Protein AF-A0A923HYI0-F1 (afdb_monomer_lite)

pLDDT: mean 80.92, std 17.73, range [30.75, 97.88]

Radius of gyration: 65.03 Å; chains: 1; bounding box: 111×110×198 Å

Foldseek 3Di:
DDDPDPDDDPVNVVVVVVPDPPPPDFDADPVGDGDPVSVVVVVVVVVVVVVVVVVVVVVVVVVVVVVVVVVVVVVVVVVVVVVVVVVVVVVVVVVVVVVVVVVVVVVVVVVVVVVVPDDVVCVVVCVVVVVVVVVVVVVVVVVVVVVVVVVVVVVVVVVVVVVVVVVVVVVVVVVPDDDPPVVVVVVVVVVVVVVVVVVVVVVVVVVVVVVVVVVVVVVVVVVVVVVVVVVVVVVVVVVVVVVVVVVVVVVVVVVVVVVVVVVVVVVVVVVVVVVVVVVVVVVVVVVVVVVVVVVVVVVVVVVVVVVVVVVVVVVPPDPPDPDDDDDDDDDDDDD

Secondary structure (DSSP, 8-state):
---------HHHHHHHHHH------PPEETTTEE-HHHHHHHHHHHHHHHHHHHHHHHHHHHHHHHHHHHHHHHHHHHHHHHHHHHHHHHHHHHHHHHHHHHHHHHHHHHHHHHHTT--TTSHHHHHHHHHHHHHHHHHHHHHHHHHHHHHHHHHHHHHHHHHHHHHHHHHHHHTT---SHHHHHHHHHHHHHHHHHHHHHHHHHHHHHHHHHHHHHHHHHHHHHHHHHHHHHHHHHHHHHHHHHHHHHHHHHHHHHHHHHHHHHHHHHHHHHHHHHHHHHHHHHHHHHHHHHHHHHHHHHHHHHHHHHHHHHHHHS-S----------------

Sequence (335 aa):
MSTKSDQFTLNELRDKSQKTNSEVPFKKKFLGGYNAKQVSEYIETLSDNLHSAEGSFKNRLDEYASMTAMLKQERDQYGEMFNVCKNSKMEMQDQIDHLTRENEKLNNEIVELNQNNDSAENDQMYEKIAAQNLEMQIKLNEYRNYEQECIQLKDQLDQLKLMIQDLNDELGNYAKNDGPEENLEKVLAENEILKKKSDEVVHEKRLLLAENEILKKQYEEVVHERSVLLAEKNMLAELNIRASDSLQEANEKNKELVDITIKTKLKTRKMIAEFESRAYEYSQNHQKNIDEISETIKKALDILKYEKEDVDLLIKKPLEDSAFLVEEEELSKSE

Structure (mmCIF, N/CA/C/O backbone):
data_AF-A0A923HYI0-F1
#
_entry.id   AF-A0A923HYI0-F1
#
loop_
_atom_site.group_PDB
_atom_site.id
_atom_site.type_symbol
_atom_site.label_atom_id
_atom_site.label_alt_id
_atom_site.label_comp_id
_atom_site.label_asym_id
_atom_site.label_entity_id
_atom_site.label_seq_id
_atom_site.pdbx_PDB_ins_code
_atom_site.Cartn_x
_atom_site.Cartn_y
_atom_site.Cartn_z
_atom_site.occupancy
_atom_site.B_iso_or_equiv
_atom_site.auth_seq_id
_atom_site.auth_comp_id
_atom_site.auth_asym_id
_atom_site.auth_atom_id
_atom_site.pdbx_PDB_model_num
ATOM 1 N N . MET A 1 1 ? 8.588 -40.036 -3.159 1.00 32.62 1 MET A N 1
ATOM 2 C CA . MET A 1 1 ? 7.130 -40.149 -3.368 1.00 32.62 1 MET A CA 1
ATOM 3 C C . MET A 1 1 ? 6.483 -38.977 -2.652 1.00 32.62 1 MET A C 1
ATOM 5 O O . MET A 1 1 ? 6.641 -38.876 -1.446 1.00 32.62 1 MET A O 1
ATOM 9 N N . SER A 1 2 ? 5.888 -38.042 -3.395 1.00 30.75 2 SER A N 1
ATOM 10 C CA . SER A 1 2 ? 5.249 -36.844 -2.839 1.00 30.75 2 SER A CA 1
ATOM 11 C C . SER A 1 2 ? 3.822 -37.210 -2.438 1.00 30.75 2 SER A C 1
ATOM 13 O O . SER A 1 2 ? 2.968 -37.430 -3.297 1.00 30.75 2 SER A O 1
ATOM 15 N N . THR A 1 3 ? 3.579 -37.368 -1.139 1.00 36.41 3 THR A N 1
ATOM 16 C CA . THR A 1 3 ? 2.221 -37.451 -0.601 1.00 36.41 3 THR A CA 1
ATOM 17 C C . THR A 1 3 ? 1.606 -36.064 -0.724 1.00 36.41 3 THR A C 1
ATOM 19 O O . THR A 1 3 ? 1.975 -35.157 0.021 1.00 36.41 3 THR A O 1
ATOM 22 N N . LYS A 1 4 ? 0.713 -35.890 -1.705 1.00 37.66 4 LYS A N 1
ATOM 23 C CA . LYS A 1 4 ? -0.155 -34.715 -1.805 1.00 37.66 4 LYS A CA 1
ATOM 24 C C . LYS A 1 4 ? -0.949 -34.615 -0.503 1.00 37.66 4 LYS A C 1
ATOM 26 O O . LYS A 1 4 ? -1.841 -35.419 -0.259 1.00 37.66 4 LYS A O 1
ATOM 31 N N . SER A 1 5 ? -0.548 -33.681 0.352 1.00 38.44 5 SER A N 1
ATOM 32 C CA . SER A 1 5 ? -1.357 -33.219 1.471 1.00 38.44 5 SER A CA 1
ATOM 33 C C . SER A 1 5 ? -2.496 -32.416 0.858 1.00 38.44 5 SER A C 1
ATOM 35 O O . SER A 1 5 ? -2.245 -31.371 0.255 1.00 38.44 5 SER A O 1
ATOM 37 N N . ASP A 1 6 ? -3.719 -32.939 0.920 1.00 44.09 6 ASP A N 1
ATOM 38 C CA . ASP A 1 6 ? -4.912 -32.200 0.519 1.00 44.09 6 ASP A CA 1
ATOM 39 C C . ASP A 1 6 ? -5.035 -30.975 1.435 1.00 44.09 6 ASP A C 1
ATOM 41 O O . ASP A 1 6 ? -5.474 -31.045 2.586 1.00 44.09 6 ASP A O 1
ATOM 45 N N . GLN A 1 7 ? -4.545 -29.843 0.937 1.00 47.34 7 GLN A N 1
ATOM 46 C CA . GLN A 1 7 ? -4.425 -28.601 1.678 1.00 47.34 7 GLN A CA 1
ATOM 47 C C . GLN A 1 7 ? -5.804 -27.930 1.723 1.00 47.34 7 GLN A C 1
ATOM 49 O O . GLN A 1 7 ? -6.127 -27.082 0.899 1.00 47.34 7 GLN A O 1
ATOM 54 N N . PHE A 1 8 ? -6.644 -28.334 2.678 1.00 48.50 8 PHE A N 1
ATOM 55 C CA . PHE A 1 8 ? -7.950 -27.705 2.871 1.00 48.50 8 PHE A CA 1
ATOM 56 C C . PHE A 1 8 ? -7.787 -26.228 3.265 1.00 48.50 8 PHE A C 1
ATOM 58 O O . PHE A 1 8 ? -7.020 -25.866 4.178 1.00 48.50 8 PHE A O 1
ATOM 65 N N . THR A 1 9 ? -8.530 -25.364 2.577 1.00 54.06 9 THR A N 1
ATOM 66 C CA . THR A 1 9 ? -8.675 -23.951 2.938 1.00 54.06 9 THR A CA 1
ATOM 67 C C . THR A 1 9 ? -9.527 -23.807 4.205 1.00 54.06 9 THR A C 1
ATOM 69 O O . THR A 1 9 ? -10.363 -24.651 4.526 1.00 54.06 9 THR A O 1
ATOM 72 N N . LEU A 1 10 ? -9.315 -22.726 4.964 1.00 51.22 10 LEU A N 1
ATOM 73 C CA . LEU A 1 10 ? -10.038 -22.444 6.219 1.00 51.22 10 LEU A CA 1
ATOM 74 C C . LEU A 1 10 ? -11.567 -22.433 6.033 1.00 51.22 10 LEU A C 1
ATOM 76 O O . LEU A 1 10 ? -12.303 -22.855 6.925 1.00 51.22 10 LEU A O 1
ATOM 80 N N . ASN A 1 11 ? -12.032 -22.012 4.855 1.00 50.78 11 ASN A N 1
ATOM 81 C CA . ASN A 1 11 ? -13.446 -22.020 4.488 1.00 50.78 11 ASN A CA 1
ATOM 82 C C . ASN A 1 11 ? -13.979 -23.447 4.269 1.00 50.78 11 ASN A C 1
ATOM 84 O O . ASN A 1 11 ? -15.061 -23.768 4.748 1.00 50.78 11 ASN A O 1
ATOM 88 N N . GLU A 1 12 ? -13.198 -24.343 3.661 1.00 58.28 12 GLU A N 1
ATOM 89 C CA . GLU A 1 12 ? -13.597 -25.744 3.446 1.00 58.28 12 GLU A CA 1
ATOM 90 C C . GLU A 1 12 ? -13.678 -26.554 4.750 1.00 58.28 12 GLU A C 1
ATOM 92 O O . GLU A 1 12 ? -14.531 -27.433 4.885 1.00 58.28 12 GLU A O 1
ATOM 97 N N . LEU A 1 13 ? -12.827 -26.249 5.737 1.00 55.47 13 LEU A N 1
ATOM 98 C CA . LEU A 1 13 ? -12.900 -26.849 7.078 1.00 55.47 13 LEU A CA 1
ATOM 99 C C . LEU A 1 13 ? -14.133 -26.369 7.858 1.00 55.47 13 LEU A C 1
ATOM 101 O O . LEU A 1 13 ? -14.750 -27.147 8.589 1.00 55.47 13 LEU A O 1
ATOM 105 N N . ARG A 1 14 ? -14.518 -25.101 7.678 1.00 55.53 14 ARG A N 1
ATOM 106 C CA . ARG A 1 14 ? -15.689 -24.494 8.323 1.00 55.53 14 ARG A CA 1
ATOM 107 C C . ARG A 1 14 ? -17.008 -24.994 7.722 1.00 55.53 14 ARG A C 1
ATOM 109 O O . ARG A 1 14 ? -17.937 -25.296 8.466 1.00 55.53 14 ARG A O 1
ATOM 116 N N . ASP A 1 15 ? -17.060 -25.171 6.404 1.00 54.97 15 ASP A N 1
ATOM 117 C CA . ASP A 1 15 ? -18.246 -25.686 5.708 1.00 54.97 15 ASP A CA 1
ATOM 118 C C . ASP A 1 15 ? -18.478 -27.183 5.953 1.00 54.97 15 ASP A C 1
ATOM 120 O O . ASP A 1 15 ? -19.623 -27.642 6.015 1.00 54.97 15 ASP A O 1
ATOM 124 N N . LYS A 1 16 ? -17.406 -27.966 6.143 1.00 56.34 16 LYS A N 1
ATOM 125 C CA . LYS A 1 16 ? -17.525 -29.378 6.533 1.00 56.34 16 LYS A CA 1
ATOM 126 C C . LYS A 1 16 ? -18.013 -29.550 7.973 1.00 56.34 16 LYS A C 1
ATOM 128 O O . LYS A 1 16 ? -18.793 -30.468 8.215 1.00 56.34 16 LYS A O 1
ATOM 133 N N . SER A 1 17 ? -17.622 -28.675 8.904 1.00 53.31 17 SER A N 1
ATOM 134 C CA . SER A 1 17 ? -18.059 -28.779 10.306 1.00 53.31 17 SER A CA 1
ATOM 135 C C . SER A 1 17 ? -19.528 -28.389 10.513 1.00 53.31 17 SER A C 1
ATOM 137 O O . SER A 1 17 ? -20.188 -28.954 11.381 1.00 53.31 17 SER A O 1
ATOM 139 N N . GLN A 1 18 ? -20.079 -27.496 9.680 1.00 52.94 18 GLN A N 1
ATOM 140 C CA . GLN A 1 18 ? -21.499 -27.117 9.731 1.00 52.94 18 GLN A CA 1
ATOM 141 C C . GLN A 1 18 ? -22.455 -28.166 9.135 1.00 52.94 18 GLN A C 1
ATOM 143 O O . GLN A 1 18 ? -23.649 -28.124 9.427 1.00 52.94 18 GLN A O 1
ATOM 148 N N . LYS A 1 19 ? -21.969 -29.111 8.316 1.00 49.66 19 LYS A N 1
ATOM 149 C CA . LYS A 1 19 ? -22.813 -30.137 7.667 1.00 49.66 19 LYS A CA 1
ATOM 150 C C . LYS A 1 19 ? -22.904 -31.465 8.416 1.00 49.66 19 LYS A C 1
ATOM 152 O O . LYS A 1 19 ? -23.774 -32.272 8.095 1.00 49.66 19 LYS A O 1
ATOM 157 N N . THR A 1 20 ? -22.061 -31.710 9.413 1.00 47.59 20 THR A N 1
ATOM 158 C CA . THR A 1 20 ? -22.113 -32.940 10.209 1.00 47.59 20 THR A CA 1
ATOM 159 C C . THR A 1 20 ? -22.811 -32.676 11.537 1.00 47.59 20 THR A C 1
ATOM 161 O O . THR A 1 20 ? -22.156 -32.449 12.552 1.00 47.59 20 THR A O 1
ATOM 164 N N . ASN A 1 21 ? -24.144 -32.747 11.553 1.00 43.34 21 ASN A N 1
ATOM 165 C CA . ASN A 1 21 ? -24.853 -33.102 12.782 1.00 43.34 21 ASN A CA 1
ATOM 166 C C . ASN A 1 21 ? -24.396 -34.519 13.153 1.00 43.34 21 ASN A C 1
ATOM 168 O O . ASN A 1 21 ? -24.890 -35.504 12.606 1.00 43.34 21 ASN A O 1
ATOM 172 N N . SER A 1 22 ? -23.375 -34.617 14.003 1.00 49.09 22 SER A N 1
ATOM 173 C CA . SER A 1 22 ? -22.766 -35.866 14.452 1.00 49.09 22 SER A CA 1
ATOM 174 C C . SER A 1 22 ? -23.660 -36.567 15.477 1.00 49.09 22 SER A C 1
ATOM 176 O O . SER A 1 22 ? -23.278 -36.799 16.622 1.00 49.09 22 SER A O 1
ATOM 178 N N . GLU A 1 23 ? -24.875 -36.939 15.081 1.00 54.56 23 GLU A N 1
ATOM 179 C CA . GLU A 1 23 ? -25.595 -37.969 15.821 1.00 54.56 23 GLU A CA 1
ATOM 180 C C . GLU A 1 23 ? -24.875 -39.293 15.575 1.00 54.56 23 GLU A C 1
ATOM 182 O O . GLU A 1 23 ? -24.995 -39.893 14.511 1.00 54.56 23 GLU A O 1
ATOM 187 N N . VAL A 1 24 ? -24.074 -39.728 16.548 1.00 59.19 24 VAL A N 1
ATOM 188 C CA . VAL A 1 24 ? -23.441 -41.050 16.544 1.00 59.19 24 VAL A CA 1
ATOM 189 C C . VAL A 1 24 ? -24.473 -42.042 17.091 1.00 59.19 24 VAL A C 1
ATOM 191 O O . VAL A 1 24 ? -24.754 -42.027 18.294 1.00 59.19 24 VAL A O 1
ATOM 194 N N . PRO A 1 25 ? -25.086 -42.902 16.255 1.00 62.50 25 PRO A N 1
ATOM 195 C CA . PRO A 1 25 ? -26.171 -43.760 16.697 1.00 62.50 25 PRO A CA 1
ATOM 196 C C . PRO A 1 25 ? -25.582 -45.008 17.359 1.00 62.50 25 PRO A C 1
ATOM 198 O O . PRO A 1 25 ? -25.421 -46.064 16.743 1.00 62.50 25 PRO A O 1
ATOM 201 N N . PHE A 1 26 ? -25.241 -44.908 18.641 1.00 73.81 26 PHE A N 1
ATOM 202 C CA . PHE A 1 26 ? -24.860 -46.084 19.417 1.00 73.81 26 PHE A CA 1
ATOM 203 C C . PHE A 1 26 ? -26.082 -46.995 19.604 1.00 73.81 26 PHE A C 1
ATOM 205 O O . PHE A 1 26 ? -27.114 -46.575 20.134 1.00 73.81 26 PHE A O 1
ATOM 212 N N . LYS A 1 27 ? -25.984 -48.275 19.219 1.00 69.50 27 LYS A N 1
ATOM 213 C CA . LYS A 1 27 ? -27.078 -49.234 19.447 1.00 69.50 27 LYS A CA 1
ATOM 214 C C . LYS A 1 27 ? -27.253 -49.471 20.953 1.00 69.50 27 LYS A C 1
ATOM 216 O O . LYS A 1 27 ? -26.331 -49.937 21.629 1.00 69.50 27 LYS A O 1
ATOM 221 N N . LYS A 1 28 ? -28.446 -49.171 21.477 1.00 64.25 28 LYS A N 1
ATOM 222 C CA . LYS A 1 28 ? -28.840 -49.461 22.865 1.00 64.25 28 LYS A CA 1
ATOM 223 C C . LYS A 1 28 ? -29.064 -50.969 23.038 1.00 64.25 28 LYS A C 1
ATOM 225 O O . LYS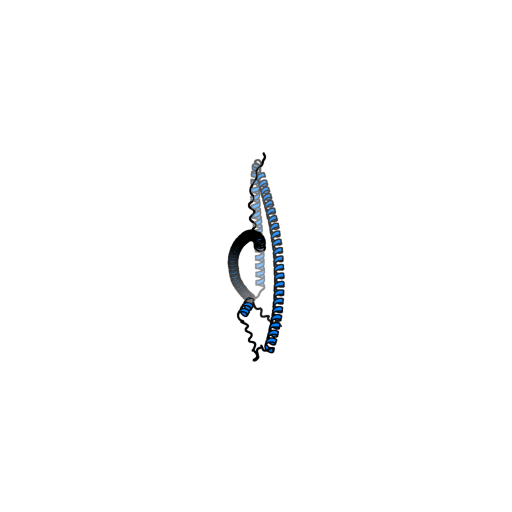 A 1 28 ? -29.807 -51.583 22.277 1.00 64.25 28 LYS A O 1
ATOM 230 N N . LYS A 1 29 ? -28.433 -51.575 24.042 1.00 64.56 29 LYS A N 1
ATOM 231 C CA . LYS A 1 29 ? -28.713 -52.939 24.504 1.00 64.56 29 LYS A CA 1
ATOM 232 C C . LYS A 1 29 ? -30.085 -52.994 25.185 1.00 64.56 29 LYS A C 1
ATOM 234 O O . LYS A 1 29 ? -30.500 -52.042 25.844 1.00 64.56 29 LYS A O 1
ATOM 239 N N . PHE A 1 30 ? -30.735 -54.153 25.074 1.00 53.88 30 PHE A N 1
ATOM 240 C CA . PHE A 1 30 ? -32.093 -54.445 25.563 1.00 53.88 30 PHE A CA 1
ATOM 241 C C . PHE A 1 30 ? -32.292 -54.216 27.078 1.00 53.88 30 PHE A C 1
ATOM 243 O O . PHE A 1 30 ? -33.412 -54.018 27.526 1.00 53.88 30 PHE A O 1
ATOM 250 N N . LEU A 1 31 ? -31.207 -54.195 27.862 1.00 61.97 31 LEU A N 1
ATOM 251 C CA . LEU A 1 31 ? -31.211 -53.984 29.319 1.00 61.97 31 LEU A CA 1
ATOM 252 C C . LEU A 1 31 ? -30.827 -52.556 29.753 1.00 61.97 31 LEU A C 1
ATOM 254 O O . LEU A 1 31 ? -30.579 -52.322 30.928 1.00 61.97 31 LEU A O 1
ATOM 258 N N . GLY A 1 32 ? -30.783 -51.596 28.824 1.00 59.31 32 GLY A N 1
ATOM 259 C CA . GLY A 1 32 ? -30.415 -50.214 29.133 1.00 59.31 32 GLY A CA 1
ATOM 260 C C . GLY A 1 32 ? -28.899 -50.033 29.227 1.00 59.31 32 GLY A C 1
ATOM 261 O O . GLY A 1 32 ? -28.285 -50.211 30.268 1.00 59.31 32 GLY A O 1
ATOM 262 N N . GLY A 1 33 ? -28.281 -49.668 28.105 1.00 71.38 33 GLY A N 1
ATOM 263 C CA . GLY A 1 33 ? -26.856 -49.333 28.013 1.00 71.38 33 GLY A CA 1
ATOM 264 C C . GLY A 1 33 ? -26.395 -49.328 26.558 1.00 71.38 33 GLY A C 1
ATOM 265 O O . GLY A 1 33 ? -27.046 -49.940 25.718 1.00 71.38 33 GLY A O 1
ATOM 266 N N . TYR A 1 34 ? -25.306 -48.641 26.224 1.00 78.88 34 TYR A N 1
ATOM 267 C CA . TYR A 1 34 ? -24.748 -48.660 24.865 1.00 78.88 34 TYR A CA 1
ATOM 268 C C . TYR A 1 34 ? -23.818 -49.864 24.656 1.00 78.88 34 TYR A C 1
ATOM 270 O O . TYR A 1 34 ? -23.315 -50.464 25.610 1.00 78.88 34 TYR A O 1
ATOM 278 N N . ASN A 1 35 ? -23.604 -50.268 23.403 1.00 81.44 35 ASN A N 1
ATOM 279 C CA . ASN A 1 35 ? -22.654 -51.330 23.088 1.00 81.44 35 ASN A CA 1
ATOM 280 C C . ASN A 1 35 ? -21.210 -50.867 23.357 1.00 81.44 35 ASN A C 1
ATOM 282 O O . ASN A 1 35 ? -20.658 -50.090 22.585 1.00 81.44 35 ASN A O 1
ATOM 286 N N . ALA A 1 36 ? -20.598 -51.393 24.423 1.00 79.06 36 ALA A N 1
ATOM 287 C CA . ALA A 1 36 ? -19.241 -51.047 24.846 1.00 79.06 36 ALA A CA 1
ATOM 288 C C . ALA A 1 36 ? -18.195 -51.148 23.723 1.00 79.06 36 ALA A C 1
ATOM 290 O O . ALA A 1 36 ? -17.363 -50.262 23.607 1.00 79.06 36 ALA A O 1
ATOM 291 N N . LYS A 1 37 ? -18.277 -52.161 22.847 1.00 82.62 37 LYS A N 1
ATOM 292 C CA . LYS A 1 37 ? -17.324 -52.325 21.739 1.00 82.62 37 LYS A CA 1
ATOM 293 C C . LYS A 1 37 ? -17.429 -51.189 20.715 1.00 82.62 37 LYS A C 1
ATOM 295 O O . LYS A 1 37 ? -16.415 -50.643 20.310 1.00 82.62 37 LYS A O 1
ATOM 300 N N . GLN A 1 38 ? -18.654 -50.793 20.362 1.00 80.50 38 GLN A N 1
ATOM 301 C CA . GLN A 1 38 ? -18.894 -49.686 19.427 1.00 80.50 38 GLN A CA 1
ATOM 302 C C . GLN A 1 38 ? -18.475 -48.336 20.017 1.00 80.50 38 GLN A C 1
ATOM 304 O O . GLN A 1 38 ? -17.987 -47.472 19.299 1.00 80.50 38 GLN A O 1
ATOM 309 N N . VAL A 1 39 ? -18.671 -48.156 21.326 1.00 81.19 39 VAL A N 1
ATOM 310 C CA . VAL A 1 39 ? -18.227 -46.952 22.034 1.00 81.19 39 VAL A CA 1
ATOM 311 C C . VAL A 1 39 ? -16.698 -46.901 22.095 1.00 81.19 39 VAL A C 1
ATOM 313 O O . VAL A 1 39 ? -16.131 -45.854 21.811 1.00 81.19 39 VAL A O 1
ATOM 316 N N . SER A 1 40 ? -16.024 -48.016 22.394 1.00 82.69 40 SER A N 1
ATOM 317 C CA . SER A 1 40 ? -14.558 -48.089 22.418 1.00 82.69 40 SER A CA 1
ATOM 318 C C . SER A 1 40 ? -13.926 -47.851 21.044 1.00 82.69 40 SER A C 1
ATOM 320 O O . SER A 1 40 ? -13.038 -47.015 20.951 1.00 82.69 40 SER A O 1
ATOM 322 N N . GLU A 1 41 ? -14.416 -48.499 19.982 1.00 82.25 41 GLU A N 1
ATOM 323 C CA . GLU A 1 41 ? -13.922 -48.283 18.607 1.00 82.25 41 GLU A CA 1
ATOM 324 C C . GLU A 1 41 ? -14.130 -46.829 18.147 1.00 82.25 41 GLU A C 1
ATOM 326 O O . GLU A 1 41 ? -13.272 -46.247 17.482 1.00 82.25 41 GLU A O 1
ATOM 331 N N . TYR A 1 42 ? -15.250 -46.205 18.535 1.00 83.81 42 TYR A N 1
ATOM 332 C CA . TYR A 1 42 ? -15.497 -44.789 18.256 1.00 83.81 42 TYR A CA 1
ATOM 333 C C . TYR A 1 42 ? -14.535 -43.871 19.020 1.00 83.81 42 TYR A C 1
ATOM 335 O O . TYR A 1 42 ? -14.015 -42.923 18.437 1.00 83.81 42 TYR A O 1
ATOM 343 N N . ILE A 1 43 ? -14.283 -44.148 20.305 1.00 84.19 43 ILE A N 1
ATOM 344 C CA . ILE A 1 43 ? -13.320 -43.389 21.115 1.00 84.19 43 ILE A CA 1
ATOM 345 C C . ILE A 1 43 ? -11.915 -43.500 20.517 1.00 84.19 43 ILE A C 1
ATOM 347 O O . ILE A 1 43 ? -11.237 -42.486 20.405 1.00 84.19 43 ILE A O 1
ATOM 351 N N . GLU A 1 44 ? -11.500 -44.695 20.100 1.00 88.69 44 GLU A N 1
ATOM 352 C CA . GLU A 1 44 ? -10.191 -44.941 19.485 1.00 88.69 44 GLU A CA 1
ATOM 353 C C . GLU A 1 44 ? -10.050 -44.175 18.162 1.00 88.69 44 GLU A C 1
ATOM 355 O O . GLU A 1 44 ? -9.137 -43.369 18.009 1.00 88.69 44 GLU A O 1
ATOM 360 N N . THR A 1 45 ? -11.046 -44.286 17.276 1.00 84.00 45 THR A N 1
ATOM 361 C CA . THR A 1 45 ? -11.082 -43.539 16.005 1.00 84.00 45 THR A CA 1
ATOM 362 C C . THR A 1 45 ? -11.071 -42.022 16.226 1.00 84.00 45 THR A C 1
ATOM 364 O O . THR A 1 45 ? -10.412 -41.278 15.500 1.00 84.00 45 THR A O 1
ATOM 367 N N . LEU A 1 46 ? -11.811 -41.530 17.225 1.00 83.50 46 LEU A N 1
ATOM 368 C CA . LEU A 1 46 ? -11.824 -40.111 17.574 1.00 83.50 46 LEU A CA 1
ATOM 369 C C . LEU A 1 46 ? -10.462 -39.661 18.113 1.00 83.50 46 LEU A C 1
ATOM 371 O O . LEU A 1 46 ? -10.004 -38.576 17.764 1.00 83.50 46 LEU A O 1
ATOM 375 N N . SER A 1 47 ? -9.817 -40.491 18.932 1.00 87.69 47 SER A N 1
ATOM 376 C CA . SER A 1 47 ? -8.499 -40.214 19.498 1.00 87.69 47 SER A CA 1
ATOM 377 C C . SER A 1 47 ? -7.426 -40.138 18.409 1.00 87.69 47 SER A C 1
ATOM 379 O O . SER A 1 47 ? -6.643 -39.189 18.400 1.00 87.69 47 SER A O 1
ATOM 381 N N . ASP A 1 48 ? -7.439 -41.061 17.446 1.00 86.06 48 ASP A N 1
ATOM 382 C CA . ASP A 1 48 ? -6.518 -41.058 16.302 1.00 86.06 48 ASP A CA 1
ATOM 383 C C . ASP A 1 48 ? -6.732 -39.837 15.400 1.00 86.06 48 ASP A C 1
ATOM 385 O O . ASP A 1 48 ? -5.776 -39.167 14.999 1.00 86.06 48 ASP A O 1
ATOM 389 N N . ASN A 1 49 ? -7.994 -39.489 15.127 1.00 82.00 49 ASN A N 1
ATOM 390 C CA . ASN A 1 49 ? -8.332 -38.299 14.346 1.00 82.00 49 ASN A CA 1
ATOM 391 C C . ASN A 1 49 ? -7.886 -37.009 15.045 1.00 82.00 49 ASN A C 1
ATOM 393 O O . ASN A 1 49 ? -7.364 -36.108 14.388 1.00 82.00 49 ASN A O 1
ATOM 397 N N . LEU A 1 50 ? -8.067 -36.914 16.366 1.00 86.88 50 LEU A N 1
ATOM 398 C CA . LEU A 1 50 ? -7.595 -35.774 17.152 1.00 86.88 50 LEU A CA 1
ATOM 399 C C . LEU A 1 50 ? -6.069 -35.683 17.137 1.00 86.88 50 LEU A C 1
ATOM 401 O O . LEU A 1 50 ? -5.539 -34.595 16.930 1.00 86.88 50 LEU A O 1
ATOM 405 N N . HIS A 1 51 ? -5.369 -36.808 17.278 1.00 86.31 51 HIS A N 1
ATOM 406 C CA . HIS A 1 51 ? -3.910 -36.835 17.242 1.00 86.31 51 HIS A CA 1
ATOM 407 C C . HIS A 1 51 ? -3.359 -36.438 15.862 1.00 86.31 51 HIS A C 1
ATOM 409 O O . HIS A 1 51 ? -2.429 -35.636 15.755 1.00 86.31 51 HIS A O 1
ATOM 415 N N . SER A 1 52 ? -3.979 -36.923 14.782 1.00 84.94 52 SER A N 1
ATOM 416 C CA . SER A 1 52 ? -3.626 -36.517 13.419 1.00 84.94 52 SER A CA 1
ATOM 417 C C . SER A 1 52 ? -3.925 -35.036 13.162 1.00 84.94 52 SER A C 1
ATOM 419 O O . SER A 1 52 ? -3.141 -34.358 12.493 1.00 84.94 52 SER A O 1
ATOM 421 N N . ALA A 1 53 ? -5.045 -34.520 13.679 1.00 83.19 53 ALA A N 1
ATOM 422 C CA . ALA A 1 53 ? -5.386 -33.106 13.570 1.00 83.19 53 ALA A CA 1
ATOM 423 C C . ALA A 1 53 ? -4.380 -32.236 14.334 1.00 83.19 53 ALA A C 1
ATOM 425 O O . ALA A 1 53 ? -3.916 -31.236 13.793 1.00 83.19 53 ALA A O 1
ATOM 426 N N . GLU A 1 54 ? -3.986 -32.638 15.543 1.00 84.00 54 GLU A N 1
ATOM 427 C CA . GLU A 1 54 ? -2.965 -31.962 16.347 1.00 84.00 54 GLU A CA 1
ATOM 428 C C . GLU A 1 54 ? -1.622 -31.884 15.605 1.00 84.00 54 GLU A C 1
ATOM 430 O O . GLU A 1 54 ? -1.034 -30.805 15.501 1.00 84.00 54 GLU A O 1
ATOM 435 N N . GLY A 1 55 ? -1.178 -32.991 14.998 1.00 85.44 55 GLY A N 1
ATOM 436 C CA . GLY A 1 55 ? 0.027 -33.015 14.164 1.00 85.44 55 GLY A CA 1
ATOM 437 C C . GLY A 1 55 ? -0.066 -32.078 12.953 1.00 85.44 55 GLY A C 1
ATOM 438 O O . GLY A 1 55 ? 0.862 -31.315 12.679 1.00 85.44 55 GLY A O 1
ATOM 439 N N . SER A 1 56 ? -1.209 -32.070 12.259 1.00 82.31 56 SER A N 1
ATOM 440 C CA . SER A 1 56 ? -1.442 -31.157 11.134 1.00 82.31 56 SER A CA 1
ATOM 441 C C . SER A 1 56 ? -1.472 -29.690 11.565 1.00 82.31 56 SER A C 1
ATOM 443 O O . SER A 1 56 ? -0.952 -28.841 10.839 1.00 82.31 56 SER A O 1
ATOM 445 N N . PHE A 1 57 ? -2.074 -29.375 12.715 1.00 88.38 57 PHE A N 1
ATOM 446 C CA . PHE A 1 57 ? -2.099 -28.017 13.253 1.00 88.38 57 PHE A CA 1
ATOM 447 C C . PHE A 1 57 ? -0.696 -27.543 13.606 1.00 88.38 57 PHE A C 1
ATOM 449 O O . PHE A 1 57 ? -0.335 -26.427 13.242 1.00 88.38 57 PHE A O 1
ATOM 456 N N . LYS A 1 58 ? 0.105 -28.396 14.252 1.00 91.12 58 LYS A N 1
ATOM 457 C CA . LYS A 1 58 ? 1.488 -28.080 14.609 1.00 91.12 58 LYS A CA 1
ATOM 458 C C . LYS A 1 58 ? 2.340 -27.763 13.380 1.00 91.12 58 LYS A C 1
ATOM 460 O O . LYS A 1 58 ? 2.952 -26.703 13.343 1.00 91.12 58 LYS A O 1
ATOM 465 N N . ASN A 1 59 ? 2.293 -28.609 12.349 1.00 87.00 59 ASN A N 1
ATOM 466 C CA . ASN A 1 59 ? 3.035 -28.370 11.106 1.00 87.00 59 ASN A CA 1
ATOM 467 C C . ASN A 1 59 ? 2.645 -27.039 10.451 1.00 87.00 59 ASN A C 1
ATOM 469 O O . ASN A 1 59 ? 3.505 -26.274 10.029 1.00 87.00 59 ASN A O 1
ATOM 473 N N . ARG A 1 60 ? 1.345 -26.728 10.409 1.00 87.00 60 ARG A N 1
ATOM 474 C CA . ARG A 1 60 ? 0.859 -25.474 9.819 1.00 87.00 60 ARG A CA 1
ATOM 475 C C . ARG A 1 60 ? 1.272 -24.254 10.647 1.00 87.00 60 ARG A C 1
ATOM 477 O O . ARG A 1 60 ? 1.525 -23.189 10.096 1.00 87.00 60 ARG A O 1
ATOM 484 N N . LEU A 1 61 ? 1.356 -24.406 11.967 1.00 91.69 61 LEU A N 1
ATOM 485 C CA . LEU A 1 61 ? 1.834 -23.368 12.877 1.00 91.69 61 LEU A CA 1
ATOM 486 C C . LEU A 1 61 ? 3.332 -23.099 12.666 1.00 91.69 61 LEU A C 1
ATOM 488 O O . LEU A 1 61 ? 3.731 -21.937 12.606 1.00 91.69 61 LEU A O 1
ATOM 492 N N . ASP A 1 62 ? 4.125 -24.149 12.452 1.00 89.75 62 ASP A N 1
ATOM 493 C CA . ASP A 1 62 ? 5.545 -24.042 12.100 1.00 89.75 62 ASP A CA 1
ATOM 494 C C . ASP A 1 62 ? 5.741 -23.388 10.716 1.00 89.75 62 ASP A C 1
ATOM 496 O O . ASP A 1 62 ? 6.594 -22.510 10.559 1.00 89.75 62 ASP A O 1
ATOM 500 N N . GLU A 1 63 ? 4.905 -23.726 9.725 1.00 89.25 63 GLU A N 1
ATOM 501 C CA . GLU A 1 63 ? 4.885 -23.061 8.411 1.00 89.25 63 GLU A CA 1
ATOM 502 C C . GLU A 1 63 ? 4.568 -21.562 8.534 1.00 89.25 63 GLU A C 1
ATOM 504 O O . GLU A 1 63 ? 5.275 -20.728 7.961 1.00 89.25 63 GLU A O 1
ATOM 509 N N . TYR A 1 64 ? 3.549 -21.188 9.317 1.00 90.50 64 TYR A N 1
ATOM 510 C CA . TYR A 1 64 ? 3.216 -19.780 9.551 1.00 90.50 64 TYR A CA 1
ATOM 511 C C . TYR A 1 64 ? 4.320 -19.033 10.304 1.00 90.50 64 TYR A C 1
ATOM 513 O O . TYR A 1 64 ? 4.594 -17.870 9.992 1.00 90.50 64 TYR A O 1
ATOM 521 N N . ALA A 1 65 ? 4.984 -19.680 11.264 1.00 88.62 65 ALA A N 1
ATOM 522 C CA . ALA A 1 65 ? 6.123 -19.100 11.966 1.00 88.62 65 ALA A CA 1
ATOM 523 C C . ALA A 1 65 ? 7.299 -18.843 11.008 1.00 88.62 65 ALA A C 1
ATOM 525 O O . ALA A 1 65 ? 7.882 -17.756 11.027 1.00 88.62 65 ALA A O 1
ATOM 526 N N . SER A 1 66 ? 7.600 -19.800 10.123 1.00 89.88 66 SER A N 1
ATOM 527 C CA . SER A 1 66 ? 8.631 -19.660 9.090 1.00 89.88 66 SER A CA 1
ATOM 528 C C . SER A 1 66 ? 8.307 -18.531 8.107 1.00 89.88 66 SER A C 1
ATOM 530 O O . SER A 1 66 ? 9.138 -17.651 7.876 1.00 89.88 66 SER A O 1
ATOM 532 N N . MET A 1 67 ? 7.070 -18.480 7.609 1.00 89.06 67 MET A N 1
ATOM 533 C CA . MET A 1 67 ? 6.615 -17.425 6.699 1.00 89.06 67 MET A CA 1
ATOM 534 C C . MET A 1 67 ? 6.683 -16.038 7.351 1.00 89.06 67 MET A C 1
ATOM 536 O O . MET A 1 67 ? 7.133 -15.077 6.732 1.00 89.06 67 MET A O 1
ATOM 540 N N . THR A 1 68 ? 6.308 -15.932 8.628 1.00 89.25 68 THR A N 1
ATOM 541 C CA . THR A 1 68 ? 6.406 -14.676 9.388 1.00 89.25 68 THR A CA 1
ATOM 542 C C . THR A 1 68 ? 7.859 -14.218 9.533 1.00 89.25 68 THR A C 1
ATOM 544 O O . THR A 1 68 ? 8.142 -13.024 9.425 1.00 89.25 68 THR A O 1
ATOM 547 N N . ALA A 1 69 ? 8.794 -15.148 9.753 1.00 91.50 69 ALA A N 1
ATOM 548 C CA . ALA A 1 69 ? 10.218 -14.832 9.827 1.00 91.50 69 ALA A CA 1
ATOM 549 C C . ALA A 1 69 ? 10.763 -14.323 8.481 1.00 91.50 69 ALA A C 1
ATOM 551 O O . ALA A 1 69 ? 11.476 -13.320 8.466 1.00 91.50 69 ALA A O 1
ATOM 552 N N . MET A 1 70 ? 10.375 -14.949 7.364 1.00 91.88 70 MET A N 1
ATOM 553 C CA . MET A 1 70 ? 10.756 -14.494 6.021 1.00 91.88 70 MET A CA 1
ATOM 554 C C . MET A 1 70 ? 10.200 -13.102 5.706 1.00 91.88 70 MET A C 1
ATOM 556 O O . MET A 1 70 ? 10.959 -12.218 5.321 1.00 91.88 70 MET A O 1
ATOM 560 N N . LEU A 1 71 ? 8.911 -12.860 5.965 1.00 89.62 71 LEU A N 1
ATOM 561 C CA . LEU A 1 71 ? 8.294 -11.542 5.762 1.00 89.62 71 LEU A CA 1
ATOM 562 C C . LEU A 1 71 ? 8.970 -10.451 6.602 1.00 89.62 71 LEU A C 1
ATOM 564 O O . LEU A 1 71 ? 9.124 -9.312 6.160 1.00 89.62 71 LEU A O 1
ATOM 568 N N . LYS A 1 72 ? 9.395 -10.788 7.825 1.00 91.62 72 LYS A N 1
ATOM 569 C CA . LYS A 1 72 ? 10.145 -9.867 8.682 1.00 91.62 72 LYS A CA 1
ATOM 570 C C . LYS A 1 72 ? 11.513 -9.532 8.082 1.00 91.62 72 LYS A C 1
ATOM 572 O O . LYS A 1 72 ? 11.884 -8.362 8.071 1.00 91.62 72 LYS A O 1
ATOM 577 N N . GLN A 1 73 ? 12.224 -10.531 7.562 1.00 94.44 73 GLN A N 1
ATOM 578 C CA . GLN A 1 73 ? 13.510 -10.339 6.895 1.00 94.44 73 GLN A CA 1
ATOM 579 C C . GLN A 1 73 ? 13.378 -9.475 5.633 1.00 94.44 73 GLN A C 1
ATOM 581 O O . GLN A 1 73 ? 14.161 -8.545 5.457 1.00 94.44 73 GLN A O 1
ATOM 586 N N . GLU A 1 74 ? 12.379 -9.732 4.785 1.00 90.44 74 GLU A N 1
ATOM 587 C CA . GLU A 1 74 ? 12.123 -8.927 3.581 1.00 90.44 74 GLU A CA 1
ATOM 588 C C . GLU A 1 74 ? 11.807 -7.472 3.935 1.00 90.44 74 GLU A C 1
ATOM 590 O O . GLU A 1 74 ? 12.369 -6.544 3.354 1.00 90.44 74 GLU A O 1
ATOM 595 N N . ARG A 1 75 ? 10.955 -7.251 4.943 1.00 91.69 75 ARG A N 1
ATOM 596 C CA . ARG A 1 75 ? 10.658 -5.905 5.447 1.00 91.69 75 ARG A CA 1
ATOM 597 C C . ARG A 1 75 ? 11.927 -5.178 5.898 1.00 91.69 75 ARG A C 1
ATOM 599 O O . ARG A 1 75 ? 12.080 -3.995 5.597 1.00 91.69 75 ARG A O 1
ATOM 606 N N . ASP A 1 76 ? 12.809 -5.860 6.623 1.00 91.56 76 ASP A N 1
ATOM 607 C CA . ASP A 1 76 ? 14.047 -5.264 7.131 1.00 91.56 76 ASP A CA 1
ATOM 608 C C . ASP A 1 76 ? 15.001 -4.910 5.971 1.00 91.56 76 ASP A C 1
ATOM 610 O O . ASP A 1 76 ? 15.509 -3.789 5.923 1.00 91.56 76 ASP A O 1
ATOM 614 N N . GLN A 1 77 ? 15.127 -5.783 4.963 1.00 92.88 77 GLN A N 1
ATOM 615 C CA . GLN A 1 77 ? 15.892 -5.504 3.737 1.00 92.88 77 GLN A CA 1
ATOM 616 C C . GLN A 1 77 ? 15.352 -4.298 2.956 1.00 92.88 77 GLN A C 1
ATOM 618 O O . GLN A 1 77 ? 16.119 -3.420 2.553 1.00 92.88 77 GLN A O 1
ATOM 623 N N . TYR A 1 78 ? 14.032 -4.209 2.763 1.00 92.62 78 TYR A N 1
ATOM 624 C CA . TYR A 1 78 ? 13.430 -3.049 2.100 1.00 92.62 78 TYR A CA 1
ATOM 625 C C . TYR A 1 78 ? 13.627 -1.758 2.903 1.00 92.62 78 TYR A C 1
ATOM 627 O O . TYR A 1 78 ? 13.833 -0.694 2.314 1.00 92.62 78 TYR A O 1
ATOM 635 N N . GLY A 1 79 ? 13.615 -1.842 4.236 1.00 90.25 79 GLY A N 1
ATOM 636 C CA . GLY A 1 79 ? 13.935 -0.720 5.117 1.00 90.25 79 GLY A CA 1
ATOM 637 C C . GLY A 1 79 ? 15.367 -0.210 4.931 1.00 90.25 79 GLY A C 1
ATOM 638 O O . GLY A 1 79 ? 15.583 0.999 4.821 1.00 90.25 79 GLY A O 1
ATOM 639 N N . GLU A 1 80 ? 16.344 -1.112 4.836 1.00 93.19 80 GLU A N 1
ATOM 640 C CA . GLU A 1 80 ? 17.744 -0.757 4.572 1.00 93.19 80 GLU A CA 1
ATOM 641 C C . GLU A 1 80 ? 17.921 -0.117 3.190 1.00 93.19 80 GLU A C 1
ATOM 643 O O . GLU A 1 80 ? 18.491 0.972 3.085 1.00 93.19 80 GLU A O 1
ATOM 648 N N . MET A 1 81 ? 17.361 -0.726 2.140 1.00 92.00 81 MET A N 1
ATOM 649 C CA . MET A 1 81 ? 17.396 -0.169 0.782 1.00 92.00 81 MET A CA 1
ATOM 650 C C . MET A 1 81 ? 16.779 1.230 0.702 1.00 92.00 81 MET A C 1
ATOM 652 O O . MET A 1 81 ? 17.314 2.109 0.021 1.00 92.00 81 MET A O 1
ATOM 656 N N . PHE A 1 82 ? 15.663 1.451 1.400 1.00 92.56 82 PHE A N 1
ATOM 657 C CA . PHE A 1 82 ? 15.020 2.759 1.459 1.00 92.56 82 PHE A CA 1
ATOM 658 C C . PHE A 1 82 ? 15.948 3.812 2.074 1.00 92.56 82 PHE A C 1
ATOM 660 O O . PHE A 1 82 ? 16.072 4.913 1.534 1.00 92.56 82 PHE A O 1
ATOM 667 N N . ASN A 1 83 ? 16.638 3.471 3.164 1.00 91.06 83 ASN A N 1
ATOM 668 C CA . ASN A 1 83 ? 17.589 4.376 3.806 1.00 91.06 83 ASN A CA 1
ATOM 669 C C . ASN A 1 83 ? 18.791 4.681 2.901 1.00 91.06 83 ASN A C 1
ATOM 671 O O . ASN A 1 83 ? 19.181 5.843 2.793 1.00 91.06 83 ASN A O 1
ATOM 675 N N . VAL A 1 84 ? 19.326 3.681 2.192 1.00 92.62 84 VAL A N 1
ATOM 676 C CA . VAL A 1 84 ? 20.403 3.880 1.205 1.00 92.62 84 VAL A CA 1
ATOM 677 C C . VAL A 1 84 ? 19.953 4.827 0.089 1.00 92.62 84 VAL A C 1
ATOM 679 O O . VAL A 1 84 ? 20.646 5.799 -0.207 1.00 92.62 84 VAL A O 1
ATOM 682 N N . CYS A 1 85 ? 18.765 4.611 -0.485 1.00 89.31 85 CYS A N 1
ATOM 683 C CA . CYS A 1 85 ? 18.220 5.492 -1.523 1.00 89.31 85 CYS A CA 1
ATOM 684 C C . CYS A 1 85 ? 17.993 6.917 -1.009 1.00 89.31 85 CYS A C 1
ATOM 686 O O . CYS A 1 85 ? 18.285 7.886 -1.708 1.00 89.31 85 CYS A O 1
ATOM 688 N N . LYS A 1 86 ? 17.478 7.060 0.217 1.00 90.56 86 LYS A N 1
ATOM 689 C CA . LYS A 1 86 ? 17.255 8.364 0.848 1.00 90.56 86 LYS A CA 1
ATOM 690 C C . LYS A 1 86 ? 18.567 9.130 1.030 1.00 90.56 86 LYS A C 1
ATOM 692 O O . LYS A 1 86 ? 18.605 10.317 0.714 1.00 90.56 86 LYS A O 1
ATOM 697 N N . ASN A 1 87 ? 19.616 8.463 1.506 1.00 88.94 87 ASN A N 1
ATOM 698 C CA . ASN A 1 87 ? 20.930 9.076 1.696 1.00 88.94 87 ASN A CA 1
ATOM 699 C C . ASN A 1 87 ? 21.560 9.456 0.352 1.00 88.94 87 ASN A C 1
ATOM 701 O O . ASN A 1 87 ? 21.962 10.598 0.176 1.00 88.94 87 ASN A O 1
ATOM 705 N N . SER A 1 88 ? 21.531 8.553 -0.631 1.00 91.56 88 SER A N 1
ATOM 706 C CA . SER A 1 88 ? 22.043 8.829 -1.979 1.00 91.56 88 SER A CA 1
ATOM 707 C C . SER A 1 88 ? 21.321 10.004 -2.650 1.00 91.56 88 SER A C 1
ATOM 709 O O . SER A 1 88 ? 21.950 10.847 -3.285 1.00 91.56 88 SER A O 1
ATOM 711 N N . LYS A 1 89 ? 19.999 10.124 -2.462 1.00 89.75 89 LYS A N 1
ATOM 712 C CA . LYS A 1 89 ? 19.236 11.286 -2.937 1.00 89.75 89 LYS A CA 1
ATOM 713 C C . LYS A 1 89 ? 19.704 12.591 -2.288 1.00 89.75 89 LYS A C 1
ATOM 715 O O . LYS A 1 89 ? 19.752 13.609 -2.969 1.00 89.75 89 LYS A O 1
ATOM 720 N N . MET A 1 90 ? 20.008 12.564 -0.992 1.00 92.12 90 MET A N 1
ATOM 721 C CA . MET A 1 90 ? 20.513 13.731 -0.265 1.00 92.12 90 MET A CA 1
ATOM 722 C C . MET A 1 90 ? 21.888 14.151 -0.794 1.00 92.12 90 MET A C 1
ATOM 724 O O . MET A 1 90 ? 22.061 15.305 -1.159 1.00 92.12 90 MET A O 1
ATOM 728 N N . GLU A 1 91 ? 22.809 13.199 -0.960 1.00 92.81 91 GLU A N 1
ATOM 729 C CA . GLU A 1 91 ? 24.145 13.453 -1.517 1.00 92.81 91 GLU A CA 1
ATOM 730 C C . GLU A 1 91 ? 24.090 14.015 -2.945 1.00 92.81 91 GLU A C 1
ATOM 732 O O . GLU A 1 91 ? 24.805 14.960 -3.274 1.00 92.81 91 GLU A O 1
ATOM 737 N N . MET A 1 92 ? 23.216 13.471 -3.800 1.00 90.25 92 MET A N 1
ATOM 738 C CA . MET A 1 92 ? 23.019 14.002 -5.153 1.00 90.25 92 MET A CA 1
ATOM 739 C C . MET A 1 92 ? 22.451 15.423 -5.135 1.00 90.25 92 MET A C 1
ATOM 741 O O . MET A 1 92 ? 22.861 16.252 -5.945 1.00 90.25 92 MET A O 1
ATOM 745 N N . GLN A 1 93 ? 21.530 15.726 -4.218 1.00 90.81 93 GLN A N 1
ATOM 746 C CA . GLN A 1 93 ? 21.001 17.081 -4.075 1.00 90.81 93 GLN A CA 1
ATOM 747 C C . GLN A 1 93 ? 22.096 18.061 -3.635 1.00 90.81 93 GLN A C 1
ATOM 749 O O . GLN A 1 93 ? 22.213 19.135 -4.219 1.00 90.81 93 GLN A O 1
ATOM 754 N N . ASP A 1 94 ? 22.945 17.667 -2.685 1.00 93.75 94 ASP A N 1
ATOM 755 C CA . ASP A 1 94 ? 24.067 18.494 -2.233 1.00 93.75 94 ASP A CA 1
ATOM 756 C C . ASP A 1 94 ? 25.057 18.789 -3.377 1.00 93.75 94 ASP A C 1
ATOM 758 O O . ASP A 1 94 ? 25.566 19.908 -3.496 1.00 93.75 94 ASP A O 1
ATOM 762 N N . GLN A 1 95 ? 25.299 17.815 -4.264 1.00 94.06 95 GLN A N 1
ATOM 763 C CA . GLN A 1 95 ? 26.124 18.005 -5.464 1.00 94.06 95 GLN A CA 1
ATOM 764 C C . GLN A 1 95 ? 25.487 18.974 -6.466 1.00 94.06 95 GLN A C 1
ATOM 766 O O . GLN A 1 95 ? 26.180 19.836 -7.011 1.00 94.06 95 GLN A O 1
ATOM 771 N N . ILE A 1 96 ? 24.176 18.862 -6.699 1.00 89.69 96 ILE A N 1
ATOM 772 C CA . ILE A 1 96 ? 23.432 19.787 -7.568 1.00 89.69 96 ILE A CA 1
ATOM 773 C C . ILE A 1 96 ? 23.525 21.213 -7.022 1.00 89.69 96 ILE A C 1
ATOM 775 O O . ILE A 1 96 ? 23.823 22.146 -7.771 1.00 89.69 96 ILE A O 1
ATOM 779 N N . ASP A 1 97 ? 23.328 21.386 -5.717 1.00 92.19 97 ASP A N 1
ATOM 780 C CA . ASP A 1 97 ? 23.393 22.693 -5.070 1.00 92.19 97 ASP A CA 1
ATOM 781 C C . ASP A 1 97 ? 24.806 23.293 -5.160 1.00 92.19 97 ASP A C 1
ATOM 783 O O . ASP A 1 97 ? 24.959 24.491 -5.403 1.00 92.19 97 ASP A O 1
ATOM 787 N N . HIS A 1 98 ? 25.854 22.475 -5.008 1.00 93.56 98 HIS A N 1
ATOM 788 C CA . HIS A 1 98 ? 27.239 22.914 -5.198 1.00 93.56 98 HIS A CA 1
ATOM 789 C C . HIS A 1 98 ? 27.496 23.399 -6.631 1.00 93.56 98 HIS A C 1
ATOM 791 O O . HIS A 1 98 ? 27.974 24.517 -6.823 1.00 93.56 98 HIS A O 1
ATOM 797 N N . LEU A 1 99 ? 27.151 22.584 -7.634 1.00 91.69 99 LEU A N 1
ATOM 798 C CA . LEU A 1 99 ? 27.344 22.922 -9.049 1.00 91.69 99 LEU A CA 1
ATOM 799 C C . LEU A 1 99 ? 26.550 24.164 -9.460 1.00 91.69 99 LEU A C 1
ATOM 801 O O . LEU A 1 99 ? 27.020 24.965 -10.264 1.00 91.69 99 LEU A O 1
ATOM 805 N N . THR A 1 100 ? 25.362 24.352 -8.888 1.00 93.12 100 THR A N 1
ATOM 806 C CA . THR A 1 100 ? 24.541 25.542 -9.137 1.00 93.12 100 THR A CA 1
ATOM 807 C C . THR A 1 100 ? 25.258 26.806 -8.659 1.00 93.12 100 THR A C 1
ATOM 809 O O . THR A 1 100 ? 25.393 27.753 -9.429 1.00 93.12 100 THR A O 1
ATOM 812 N N . ARG A 1 101 ? 25.812 26.798 -7.437 1.00 94.25 101 ARG A N 1
ATOM 813 C CA . ARG A 1 101 ? 26.588 27.937 -6.909 1.00 94.25 101 ARG A CA 1
ATOM 814 C C . ARG A 1 101 ? 27.859 28.204 -7.714 1.00 94.25 101 ARG A C 1
ATOM 816 O O . ARG A 1 101 ? 28.233 29.357 -7.907 1.00 94.25 101 ARG A O 1
ATOM 823 N N . GLU A 1 102 ? 28.539 27.154 -8.166 1.00 94.69 102 GLU A N 1
ATOM 824 C CA . GLU A 1 102 ? 29.749 27.288 -8.983 1.00 94.69 102 GLU A CA 1
ATOM 825 C C . GLU A 1 102 ? 29.439 27.916 -10.349 1.00 94.69 102 GLU A C 1
ATOM 827 O O . GLU A 1 102 ? 30.123 28.851 -10.764 1.00 94.69 102 GLU A O 1
ATOM 832 N N . ASN A 1 103 ? 28.356 27.485 -11.000 1.00 89.12 103 ASN A N 1
ATOM 833 C CA . ASN A 1 103 ? 27.882 28.088 -12.245 1.00 89.12 103 ASN A CA 1
ATOM 834 C C . ASN A 1 103 ? 27.484 29.556 -12.067 1.00 89.12 103 ASN A C 1
ATOM 836 O O . ASN A 1 103 ? 27.836 30.386 -12.902 1.00 89.12 103 ASN A O 1
ATOM 840 N N . GLU A 1 104 ? 26.785 29.898 -10.982 1.00 92.56 104 GLU A N 1
ATOM 841 C CA . GLU A 1 104 ? 26.453 31.293 -10.668 1.00 92.56 104 GLU A CA 1
ATOM 842 C C . GLU A 1 104 ? 27.714 32.144 -10.490 1.00 92.56 104 GLU A C 1
ATOM 844 O O . GLU A 1 104 ? 27.795 33.254 -11.017 1.00 92.56 104 GLU A O 1
ATOM 849 N N . LYS A 1 105 ? 28.729 31.610 -9.800 1.00 94.44 105 LYS A N 1
ATOM 850 C CA . LYS A 1 105 ? 30.011 32.293 -9.612 1.00 94.44 105 LYS A CA 1
ATOM 851 C C . LYS A 1 105 ? 30.727 32.533 -10.942 1.00 94.44 105 LYS A C 1
ATOM 853 O O . LYS A 1 105 ? 31.124 33.662 -11.212 1.00 94.44 105 LYS A O 1
ATOM 858 N N . LEU A 1 106 ? 30.848 31.504 -11.780 1.00 90.81 106 LEU A N 1
ATOM 859 C CA . LEU A 1 106 ? 31.468 31.620 -13.104 1.00 90.81 106 LEU A CA 1
ATOM 860 C C . LEU A 1 106 ? 30.717 32.614 -13.993 1.00 90.81 106 LEU A C 1
ATOM 862 O O . LEU A 1 106 ? 31.333 33.414 -14.692 1.00 90.81 106 LEU A O 1
ATOM 866 N N . ASN A 1 107 ? 29.386 32.605 -13.946 1.00 89.06 107 ASN A N 1
ATOM 867 C CA . ASN A 1 107 ? 28.575 33.545 -14.707 1.00 89.06 107 ASN A CA 1
ATOM 868 C C . ASN A 1 107 ? 28.796 34.995 -14.247 1.00 89.06 107 ASN A C 1
ATOM 870 O O . ASN A 1 107 ? 28.904 35.890 -15.082 1.00 89.06 107 ASN A O 1
ATOM 874 N N . ASN A 1 108 ? 28.927 35.229 -12.939 1.00 88.00 108 ASN A N 1
ATOM 875 C CA . ASN A 1 108 ? 29.265 36.550 -12.409 1.00 88.00 108 ASN A CA 1
ATOM 876 C C . ASN A 1 108 ? 30.672 36.995 -12.839 1.00 88.00 108 ASN A C 1
ATOM 878 O O . ASN A 1 108 ? 30.831 38.133 -13.270 1.00 88.00 108 ASN A O 1
ATOM 882 N N . GLU A 1 109 ? 31.664 36.099 -12.815 1.00 88.25 109 GLU A N 1
ATOM 883 C CA . GLU A 1 109 ? 33.019 36.388 -13.314 1.00 88.25 109 GLU A CA 1
ATOM 884 C C . GLU A 1 109 ? 33.012 36.751 -14.813 1.00 88.25 109 GLU A C 1
ATOM 886 O O . GLU A 1 109 ? 33.684 37.695 -15.227 1.00 88.25 109 GLU A O 1
ATOM 891 N N . ILE A 1 110 ? 32.201 36.069 -15.635 1.00 81.44 110 ILE A N 1
ATOM 892 C CA . ILE A 1 110 ? 32.015 36.406 -17.059 1.00 81.44 110 ILE A CA 1
ATOM 893 C C . ILE A 1 110 ? 31.406 37.806 -17.225 1.00 81.44 110 ILE A C 1
ATOM 895 O O . ILE A 1 110 ? 31.842 38.576 -18.083 1.00 81.44 110 ILE A O 1
ATOM 899 N N . VAL A 1 111 ? 30.397 38.150 -16.421 1.00 82.50 111 VAL A N 1
ATOM 900 C CA . VAL A 1 111 ? 29.743 39.466 -16.474 1.00 82.50 111 VAL A CA 1
ATOM 901 C C . VAL A 1 111 ? 30.707 40.580 -16.057 1.00 82.50 111 VAL A C 1
ATOM 903 O O . VAL A 1 111 ? 30.775 41.600 -16.743 1.00 82.50 111 VAL A O 1
ATOM 906 N N . GLU A 1 112 ? 31.491 40.382 -14.997 1.00 80.94 112 GLU A N 1
ATOM 907 C CA . GLU A 1 112 ? 32.501 41.348 -14.546 1.00 80.94 112 GLU A CA 1
ATOM 908 C C . GLU A 1 112 ? 33.612 41.551 -15.587 1.00 80.94 112 GLU A C 1
ATOM 910 O O . GLU A 1 112 ? 34.010 42.685 -15.860 1.00 80.94 112 GLU A O 1
ATOM 915 N N . LEU A 1 113 ? 34.085 40.477 -16.226 1.00 76.25 113 LEU A N 1
ATOM 916 C CA . LEU A 1 113 ? 35.071 40.566 -17.308 1.00 76.25 113 LEU A CA 1
ATOM 917 C C . LEU A 1 113 ? 34.538 41.333 -18.526 1.00 76.25 113 LEU A C 1
ATOM 919 O O . LEU A 1 113 ? 35.284 42.097 -19.135 1.00 76.25 113 LEU A O 1
ATOM 923 N N . ASN A 1 114 ? 33.254 41.177 -18.853 1.00 68.50 114 ASN A N 1
ATOM 924 C CA . ASN A 1 114 ? 32.624 41.914 -19.950 1.00 68.50 114 ASN A CA 1
ATOM 925 C C . ASN A 1 114 ? 32.448 43.408 -19.635 1.00 68.50 114 ASN A C 1
ATOM 927 O O . ASN A 1 114 ? 32.613 44.234 -20.525 1.00 68.50 114 ASN A O 1
ATOM 931 N N . GLN A 1 115 ? 32.150 43.771 -18.385 1.00 64.50 115 GLN A N 1
ATOM 932 C CA . GLN A 1 115 ? 31.960 45.172 -17.979 1.00 64.50 115 GLN A CA 1
ATOM 933 C C . GLN A 1 115 ? 33.277 45.949 -17.838 1.00 64.50 115 GLN A C 1
ATOM 935 O O . GLN A 1 115 ? 33.301 47.160 -18.042 1.00 64.50 115 GLN A O 1
ATOM 940 N N . ASN A 1 116 ? 34.387 45.270 -17.538 1.00 59.06 116 ASN A N 1
ATOM 941 C CA . ASN A 1 116 ? 35.709 45.895 -17.411 1.00 59.06 116 ASN A CA 1
ATOM 942 C C . ASN A 1 116 ? 36.367 46.265 -18.759 1.00 59.06 116 ASN A C 1
ATOM 944 O O . ASN A 1 116 ? 37.458 46.837 -18.761 1.00 59.06 116 ASN A O 1
ATOM 948 N N . ASN A 1 117 ? 35.732 45.947 -19.893 1.00 51.38 117 ASN A N 1
ATOM 949 C CA . ASN A 1 117 ? 36.273 46.183 -21.236 1.00 51.38 117 ASN A CA 1
ATOM 950 C C . ASN A 1 117 ? 35.812 47.509 -21.883 1.00 51.38 117 ASN A C 1
ATOM 952 O O . ASN A 1 117 ? 36.364 47.891 -22.913 1.00 51.38 117 ASN A O 1
ATOM 956 N N . ASP A 1 118 ? 34.872 48.238 -21.270 1.00 53.75 118 ASP A N 1
ATOM 957 C CA . ASP A 1 118 ? 34.341 49.506 -21.794 1.00 53.75 118 ASP A CA 1
ATOM 958 C C . ASP A 1 118 ? 35.017 50.718 -21.120 1.00 53.75 118 ASP A C 1
ATOM 960 O O . ASP A 1 118 ? 34.576 51.231 -20.090 1.00 53.75 118 ASP A O 1
ATOM 964 N N . SER A 1 119 ? 36.114 51.199 -21.715 1.00 51.78 119 SER A N 1
ATOM 965 C CA . SER A 1 119 ? 36.791 52.452 -21.344 1.00 51.78 119 SER A CA 1
ATOM 966 C C . SER A 1 119 ? 37.057 53.292 -22.597 1.00 51.78 119 SER A C 1
ATOM 968 O O . SER A 1 119 ? 37.774 52.869 -23.500 1.00 51.78 119 SER A O 1
ATOM 970 N N . ALA A 1 120 ? 36.497 54.502 -22.642 1.00 54.81 120 ALA A N 1
ATOM 971 C CA . ALA A 1 120 ? 36.364 55.358 -23.830 1.00 54.81 120 ALA A CA 1
ATOM 972 C C . ALA A 1 120 ? 37.674 55.907 -24.456 1.00 54.81 120 ALA A C 1
ATOM 974 O O . ALA A 1 120 ? 37.619 56.650 -25.433 1.00 54.81 120 ALA A O 1
ATOM 975 N N . GLU A 1 121 ? 38.858 55.564 -23.937 1.00 49.41 121 GLU A N 1
ATOM 976 C CA . GLU A 1 121 ? 40.152 55.874 -24.586 1.00 49.41 121 GLU A CA 1
ATOM 977 C C . GLU A 1 121 ? 40.657 54.744 -25.499 1.00 49.41 121 GLU A C 1
ATOM 979 O O . GLU A 1 121 ? 41.569 54.938 -26.304 1.00 49.41 121 GLU A O 1
ATOM 984 N N . ASN A 1 122 ? 40.030 53.572 -25.424 1.00 50.09 122 ASN A N 1
ATOM 985 C CA . ASN A 1 122 ? 40.383 52.401 -26.212 1.00 50.09 122 ASN A CA 1
ATOM 986 C C . ASN A 1 122 ? 39.686 52.380 -27.589 1.00 50.09 122 ASN A C 1
ATOM 988 O O . ASN A 1 122 ? 40.262 51.874 -28.555 1.00 50.09 122 ASN A O 1
ATOM 992 N N . ASP A 1 123 ? 38.508 52.990 -27.735 1.00 52.19 123 ASP A N 1
ATOM 993 C CA . ASP A 1 123 ? 37.670 52.887 -28.943 1.00 52.19 123 ASP A CA 1
ATOM 994 C C . ASP A 1 123 ? 38.353 53.368 -30.237 1.00 52.19 123 ASP A C 1
ATOM 996 O O . ASP A 1 123 ? 38.200 52.747 -31.289 1.00 52.19 123 ASP A O 1
ATOM 1000 N N . GLN A 1 124 ? 39.208 54.396 -30.181 1.00 53.38 124 GLN A N 1
ATOM 1001 C CA . GLN A 1 124 ? 39.957 54.854 -31.364 1.00 53.38 124 GLN A CA 1
ATOM 1002 C C . GLN A 1 124 ? 41.120 53.932 -31.761 1.00 53.38 124 GLN A C 1
ATOM 1004 O O . GLN A 1 124 ? 41.491 53.861 -32.938 1.00 53.38 124 GLN A O 1
ATOM 1009 N N . MET A 1 125 ? 41.724 53.227 -30.801 1.00 52.09 125 MET A N 1
ATOM 1010 C CA . MET A 1 125 ? 42.795 52.267 -31.073 1.00 52.09 125 MET A CA 1
ATOM 1011 C C . ME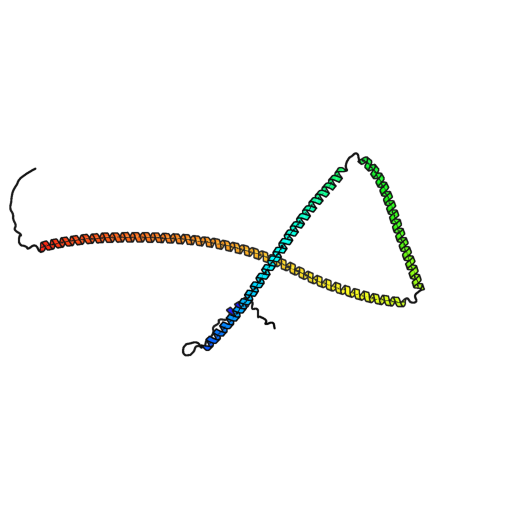T A 1 125 ? 42.211 50.932 -31.554 1.00 52.09 125 MET A C 1
ATOM 1013 O O . MET A 1 125 ? 42.747 50.335 -32.493 1.00 52.09 125 MET A O 1
ATOM 1017 N N . TYR A 1 126 ? 41.071 50.515 -30.995 1.00 53.81 126 TYR A N 1
ATOM 1018 C CA . TYR A 1 126 ? 40.335 49.336 -31.442 1.00 53.81 126 TYR A CA 1
ATOM 1019 C C . TYR A 1 126 ? 39.690 49.519 -32.813 1.00 53.81 126 TYR A C 1
ATOM 1021 O O . TYR A 1 126 ? 39.703 48.558 -33.563 1.00 53.81 126 TYR A O 1
ATOM 1029 N N . GLU A 1 127 ? 39.231 50.706 -33.225 1.00 55.66 127 GLU A N 1
ATOM 1030 C CA . GLU A 1 127 ? 38.742 50.909 -34.603 1.00 55.66 127 GLU A CA 1
ATOM 1031 C C . GLU A 1 127 ? 39.841 50.692 -35.656 1.00 55.66 127 GLU A C 1
ATOM 1033 O O . GLU A 1 127 ? 39.620 50.039 -36.680 1.00 55.66 127 GLU A O 1
ATOM 1038 N N . LYS A 1 128 ? 41.064 51.175 -35.395 1.00 63.53 128 LYS A N 1
ATOM 1039 C CA . LYS A 1 128 ? 42.212 50.968 -36.296 1.00 63.53 128 LYS A CA 1
ATOM 1040 C C . LYS A 1 128 ? 42.682 49.516 -36.319 1.00 63.53 128 LYS A C 1
ATOM 1042 O O . LYS A 1 128 ? 42.965 48.985 -37.393 1.00 63.53 128 LYS A O 1
ATOM 1047 N N . ILE A 1 129 ? 42.749 48.875 -35.153 1.00 60.41 129 ILE A N 1
ATOM 1048 C CA . ILE A 1 129 ? 43.128 47.462 -35.036 1.00 60.41 129 ILE A CA 1
ATOM 1049 C C . ILE A 1 129 ? 42.022 46.555 -35.594 1.00 60.41 129 ILE A C 1
ATOM 1051 O O . ILE A 1 129 ? 42.336 45.560 -36.235 1.00 60.41 129 ILE A O 1
ATOM 1055 N N . ALA A 1 130 ? 40.743 46.903 -35.440 1.00 63.47 130 ALA A N 1
ATOM 1056 C CA . ALA A 1 130 ? 39.610 46.170 -36.001 1.00 63.47 130 ALA A CA 1
ATOM 1057 C C . ALA A 1 130 ? 39.583 46.261 -37.527 1.00 63.47 130 ALA A C 1
ATOM 1059 O O . ALA A 1 130 ? 39.380 45.241 -38.175 1.00 63.47 130 ALA A O 1
ATOM 1060 N N . ALA A 1 131 ? 39.861 47.429 -38.115 1.00 70.00 131 ALA A N 1
ATOM 1061 C CA . ALA A 1 131 ? 39.974 47.562 -39.566 1.00 70.00 131 ALA A CA 1
ATOM 1062 C C . ALA A 1 131 ? 41.139 46.727 -40.133 1.00 70.00 131 ALA A C 1
ATOM 1064 O O . ALA A 1 131 ? 40.964 46.011 -41.119 1.00 70.00 131 ALA A O 1
ATOM 1065 N N . GLN A 1 132 ? 42.306 46.750 -39.477 1.00 70.69 132 GLN A N 1
ATOM 1066 C CA . GLN A 1 132 ? 43.460 45.934 -39.879 1.00 70.69 132 GLN A CA 1
ATOM 1067 C C . GLN A 1 132 ? 43.228 44.434 -39.656 1.00 70.69 132 GLN A C 1
ATOM 1069 O O . GLN A 1 132 ? 43.577 43.628 -40.516 1.00 70.69 132 GLN A O 1
ATOM 1074 N N . ASN A 1 133 ? 42.596 44.042 -38.549 1.00 69.69 133 ASN A N 1
ATOM 1075 C CA . ASN A 1 133 ? 42.230 42.652 -38.284 1.00 69.69 133 ASN A CA 1
ATOM 1076 C C . ASN A 1 133 ? 41.137 42.156 -39.227 1.00 69.69 133 ASN A C 1
ATOM 1078 O O . ASN A 1 133 ? 41.171 40.988 -39.593 1.00 69.69 133 ASN A O 1
ATOM 1082 N N . LEU A 1 134 ? 40.202 43.007 -39.651 1.00 78.06 134 LEU A N 1
ATOM 1083 C CA . LEU A 1 134 ? 39.191 42.655 -40.643 1.00 78.06 134 LEU A CA 1
ATOM 1084 C C . LEU A 1 134 ? 39.842 42.413 -42.007 1.00 78.06 134 LEU A C 1
ATOM 1086 O O . LEU A 1 134 ? 39.578 41.392 -42.632 1.00 78.06 134 LEU A O 1
ATOM 1090 N N . GLU A 1 135 ? 40.751 43.288 -42.443 1.00 80.00 135 GLU A N 1
ATOM 1091 C CA . GLU A 1 135 ? 41.496 43.090 -43.693 1.00 80.00 135 GLU A CA 1
ATOM 1092 C C . GLU A 1 135 ? 42.387 41.836 -43.631 1.00 80.00 135 GLU A C 1
ATOM 1094 O O . GLU A 1 135 ? 42.485 41.071 -44.594 1.00 80.00 135 GLU A O 1
ATOM 1099 N N . MET A 1 136 ? 43.005 41.579 -42.476 1.00 76.25 136 MET A N 1
ATOM 1100 C CA . MET A 1 136 ? 43.832 40.396 -42.257 1.00 76.25 136 MET A CA 1
ATOM 1101 C C . MET A 1 136 ? 42.995 39.115 -42.133 1.00 76.25 136 MET A C 1
ATOM 1103 O O . MET A 1 136 ? 43.421 38.072 -42.620 1.00 76.25 136 MET A O 1
ATOM 1107 N N . GLN A 1 137 ? 41.789 39.182 -41.561 1.00 72.44 137 GLN A N 1
ATOM 1108 C CA . GLN A 1 137 ? 40.824 38.083 -41.566 1.00 72.44 137 GLN A CA 1
ATOM 1109 C C . GLN A 1 137 ? 40.328 37.791 -42.974 1.00 72.44 137 GLN A C 1
ATOM 1111 O O . GLN A 1 137 ? 40.267 36.624 -43.333 1.00 72.44 137 GLN A O 1
ATOM 1116 N N . ILE A 1 138 ? 40.024 38.812 -43.780 1.00 79.62 138 ILE A N 1
ATOM 1117 C CA . ILE A 1 138 ? 39.630 38.631 -45.183 1.00 79.62 138 ILE A CA 1
ATOM 1118 C C . ILE A 1 138 ? 40.750 37.913 -45.940 1.00 79.62 138 ILE A C 1
ATOM 1120 O O . ILE A 1 138 ? 40.492 36.878 -46.546 1.00 79.62 138 ILE A O 1
ATOM 1124 N N . LYS A 1 139 ? 42.006 38.365 -45.807 1.00 82.94 139 LYS A N 1
ATOM 1125 C CA . LYS A 1 139 ? 43.162 37.685 -46.417 1.00 82.94 139 LYS A CA 1
ATOM 1126 C C . LYS A 1 139 ? 43.361 36.266 -45.886 1.00 82.94 139 LYS A C 1
ATOM 1128 O O . LYS A 1 139 ? 43.620 35.362 -46.668 1.00 82.94 139 LYS A O 1
ATOM 1133 N N . LEU A 1 140 ? 43.227 36.031 -44.579 1.00 78.56 140 LEU A N 1
ATOM 1134 C CA . LEU A 1 140 ? 43.311 34.682 -44.003 1.00 78.56 140 LEU A CA 1
ATOM 1135 C C . LEU A 1 140 ? 42.185 33.773 -44.499 1.00 78.56 140 LEU A C 1
ATOM 1137 O O . LEU A 1 140 ? 42.411 32.581 -44.686 1.00 78.56 140 LEU A O 1
ATOM 1141 N N . ASN A 1 141 ? 40.992 34.317 -44.723 1.00 80.00 141 ASN A N 1
ATOM 1142 C CA . ASN A 1 141 ? 39.868 33.566 -45.262 1.00 80.00 141 ASN A CA 1
ATOM 1143 C C . ASN A 1 141 ? 40.081 33.256 -46.746 1.00 80.00 141 ASN A C 1
ATOM 1145 O O . ASN A 1 141 ? 39.817 32.140 -47.170 1.00 80.00 141 ASN A O 1
ATOM 1149 N N . GLU A 1 142 ? 40.638 34.190 -47.519 1.00 82.38 142 GLU A N 1
ATOM 1150 C CA . GLU A 1 142 ? 41.089 33.932 -48.890 1.00 82.38 142 GLU A CA 1
ATOM 1151 C C . GLU A 1 142 ? 42.172 32.846 -48.926 1.00 82.38 142 GLU A C 1
ATOM 1153 O O . GLU A 1 142 ? 42.049 31.900 -49.696 1.00 82.38 142 GLU A O 1
ATOM 1158 N N . TYR A 1 143 ? 43.180 32.900 -48.049 1.00 82.25 143 TYR A N 1
ATOM 1159 C CA . TYR A 1 143 ? 44.193 31.843 -47.944 1.00 82.25 143 TYR A CA 1
ATOM 1160 C C . TYR A 1 143 ? 43.605 30.496 -47.526 1.00 82.25 143 TYR A C 1
ATOM 1162 O O . TYR A 1 143 ? 43.998 29.479 -48.087 1.00 82.25 143 TYR A O 1
ATOM 1170 N N . ARG A 1 144 ? 42.644 30.467 -46.596 1.00 77.50 144 ARG A N 1
ATOM 1171 C CA . ARG A 1 144 ? 41.918 29.239 -46.240 1.00 77.50 144 ARG A CA 1
ATOM 1172 C C . ARG A 1 144 ? 41.092 28.709 -47.399 1.00 77.50 144 ARG A C 1
ATOM 1174 O O . ARG A 1 144 ? 41.044 27.500 -47.581 1.00 77.50 144 ARG A O 1
ATOM 1181 N N . ASN A 1 145 ? 40.475 29.584 -48.186 1.00 82.75 145 ASN A N 1
ATOM 1182 C CA . ASN A 1 145 ? 39.748 29.185 -49.384 1.00 82.75 145 ASN A CA 1
ATOM 1183 C C . ASN A 1 145 ? 40.709 28.593 -50.421 1.00 82.75 145 ASN A C 1
ATOM 1185 O O . ASN A 1 145 ? 40.416 27.531 -50.954 1.00 82.75 145 ASN A O 1
ATOM 1189 N N . TYR A 1 146 ? 41.882 29.198 -50.638 1.00 84.94 146 TYR A N 1
ATOM 1190 C CA . TYR A 1 146 ? 42.913 28.629 -51.512 1.00 84.94 146 TYR A CA 1
ATOM 1191 C C . TYR A 1 146 ? 43.481 27.312 -50.974 1.00 84.94 146 TYR A C 1
ATOM 1193 O O . TYR A 1 146 ? 43.742 26.396 -51.748 1.00 84.94 146 TYR A O 1
ATOM 1201 N N . GLU A 1 147 ? 43.664 27.179 -49.661 1.00 82.06 147 GLU A N 1
ATOM 1202 C CA . GLU A 1 147 ? 44.110 25.934 -49.030 1.00 82.06 147 GLU A CA 1
ATOM 1203 C C . GLU A 1 147 ? 43.048 24.836 -49.171 1.00 82.06 147 GLU A C 1
ATOM 1205 O O . GLU A 1 147 ? 43.375 23.713 -49.547 1.00 82.06 147 GLU A O 1
ATOM 1210 N N . GLN A 1 148 ? 41.771 25.163 -48.960 1.00 83.69 148 GLN A N 1
ATOM 1211 C CA . GLN A 1 148 ? 40.651 24.255 -49.204 1.00 83.69 148 GLN A CA 1
ATOM 1212 C C . GLN A 1 148 ? 40.534 23.877 -50.678 1.00 83.69 148 GLN A C 1
ATOM 1214 O O . GLN A 1 148 ? 40.327 22.706 -50.975 1.00 83.69 148 GLN A O 1
ATOM 1219 N N . GLU A 1 149 ? 40.705 24.823 -51.598 1.00 88.31 149 GLU A N 1
ATOM 1220 C CA . GLU A 1 149 ? 40.722 24.558 -53.035 1.00 88.31 149 GLU A CA 1
ATOM 1221 C C . GLU A 1 149 ? 41.903 23.650 -53.403 1.00 88.31 149 GLU A C 1
ATOM 1223 O O . GLU A 1 149 ? 41.731 22.694 -54.150 1.00 88.31 149 GLU A O 1
ATOM 1228 N N . CYS A 1 150 ? 43.082 23.851 -52.809 1.00 86.12 150 CYS A N 1
ATOM 1229 C CA . CYS A 1 150 ? 44.225 22.954 -52.984 1.00 86.12 150 CYS A CA 1
ATOM 1230 C C . CYS A 1 150 ? 43.955 21.550 -52.428 1.00 86.12 150 CYS A C 1
ATOM 1232 O O . CYS A 1 150 ? 44.350 20.570 -53.057 1.00 86.12 150 CYS A O 1
ATOM 1234 N N . ILE A 1 151 ? 43.288 21.433 -51.275 1.00 85.31 151 ILE A N 1
ATOM 1235 C CA . ILE A 1 151 ? 42.868 20.141 -50.711 1.00 85.31 151 ILE A CA 1
ATOM 1236 C C . ILE A 1 151 ? 41.857 19.472 -51.644 1.00 85.31 151 ILE A C 1
ATOM 1238 O O . ILE A 1 151 ? 42.042 18.313 -51.990 1.00 85.31 151 ILE A O 1
ATOM 1242 N N . GLN A 1 152 ? 40.853 20.203 -52.129 1.00 87.25 152 GLN A N 1
ATOM 1243 C CA . GLN A 1 152 ? 39.855 19.686 -53.067 1.00 87.25 152 GLN A CA 1
ATOM 1244 C C . GLN A 1 152 ? 40.484 19.254 -54.393 1.00 87.25 152 GLN A C 1
ATOM 1246 O O . GLN A 1 152 ? 40.167 18.182 -54.897 1.00 87.25 152 GLN A O 1
ATOM 1251 N N . LEU A 1 153 ? 41.403 20.045 -54.948 1.00 90.06 153 LEU A N 1
ATOM 1252 C CA . LEU A 1 153 ? 42.133 19.702 -56.169 1.00 90.06 153 LEU A CA 1
ATOM 1253 C C . LEU A 1 153 ? 43.055 18.500 -55.955 1.00 90.06 153 LEU A C 1
ATOM 1255 O O . LEU A 1 153 ? 43.217 17.683 -56.859 1.00 90.06 153 LEU A O 1
ATOM 1259 N N . LYS A 1 154 ? 43.646 18.360 -54.765 1.00 90.38 154 LYS A N 1
ATOM 1260 C CA . LYS A 1 154 ? 44.451 17.193 -54.403 1.00 90.38 154 LYS A CA 1
ATOM 1261 C C . LYS A 1 154 ? 43.589 15.942 -54.243 1.00 90.38 154 LYS A C 1
ATOM 1263 O O . LYS A 1 154 ? 43.958 14.909 -54.787 1.00 90.38 154 LYS A O 1
ATOM 1268 N N . ASP A 1 155 ? 42.434 16.050 -53.594 1.00 88.19 155 ASP A N 1
ATOM 1269 C CA . ASP A 1 155 ? 41.459 14.963 -53.485 1.00 88.19 155 ASP A CA 1
ATOM 1270 C C . ASP A 1 155 ? 40.945 14.555 -54.869 1.00 88.19 155 ASP A C 1
ATOM 1272 O O . ASP A 1 155 ? 40.893 13.370 -55.180 1.00 88.19 155 ASP A O 1
ATOM 1276 N N . GLN A 1 156 ? 40.640 15.520 -55.742 1.00 87.25 156 GLN A N 1
ATOM 1277 C CA . GLN A 1 156 ? 40.272 15.255 -57.135 1.00 87.25 156 GLN A CA 1
ATOM 1278 C C . GLN A 1 156 ? 41.408 14.580 -57.906 1.00 87.25 156 GLN A C 1
ATOM 1280 O O . GLN A 1 156 ? 41.159 13.653 -58.673 1.00 87.25 156 GLN A O 1
ATOM 1285 N N . LEU A 1 157 ? 42.657 15.008 -57.704 1.00 90.19 157 LEU A N 1
ATOM 1286 C CA . LEU A 1 157 ? 43.826 14.389 -58.324 1.00 90.19 157 LEU A CA 1
ATOM 1287 C C . LEU A 1 157 ? 44.025 12.951 -57.833 1.00 90.19 157 LEU A C 1
ATOM 1289 O O . LEU A 1 157 ? 44.334 12.073 -58.635 1.00 90.19 157 LEU A O 1
ATOM 1293 N N . ASP A 1 158 ? 43.857 12.701 -56.538 1.00 89.00 158 ASP A N 1
ATOM 1294 C CA . ASP A 1 158 ? 43.998 11.370 -55.955 1.00 89.00 158 ASP A CA 1
ATOM 1295 C C . ASP A 1 158 ? 42.827 10.457 -56.362 1.00 89.00 158 ASP A C 1
ATOM 1297 O O . ASP A 1 158 ? 43.060 9.297 -56.701 1.00 89.00 158 ASP A O 1
ATOM 1301 N N . GLN A 1 159 ? 41.604 10.985 -56.487 1.00 89.69 159 GLN A N 1
ATOM 1302 C CA . GLN A 1 159 ? 40.475 10.291 -57.120 1.00 89.69 159 GLN A CA 1
ATOM 1303 C C . GLN A 1 159 ? 40.756 9.958 -58.590 1.00 89.69 159 GLN A C 1
ATOM 1305 O O . GLN A 1 159 ? 40.482 8.846 -59.028 1.00 89.69 159 GLN A O 1
ATOM 1310 N N . LEU A 1 160 ? 41.335 10.885 -59.357 1.00 89.31 160 LEU A N 1
ATOM 1311 C CA . LEU A 1 160 ? 41.739 10.643 -60.746 1.00 89.31 160 LEU A CA 1
ATOM 1312 C C . LEU A 1 160 ? 42.823 9.569 -60.846 1.00 89.31 160 LEU A C 1
ATOM 1314 O O . LEU A 1 160 ? 42.758 8.731 -61.740 1.00 89.31 160 LEU A O 1
ATOM 1318 N N . LYS A 1 161 ? 43.797 9.553 -59.929 1.00 89.88 161 LYS A N 1
ATOM 1319 C CA . LYS A 1 161 ? 44.806 8.485 -59.869 1.00 89.88 161 LYS A CA 1
ATOM 1320 C C . LYS A 1 161 ? 44.176 7.135 -59.566 1.00 89.88 161 LYS A C 1
ATOM 1322 O O . LYS A 1 161 ? 44.518 6.178 -60.250 1.00 89.88 161 LYS A O 1
ATOM 1327 N N . LEU A 1 162 ? 43.266 7.070 -58.591 1.00 87.81 162 LEU A N 1
ATOM 1328 C CA . LEU A 1 162 ? 42.523 5.850 -58.275 1.00 87.81 162 LEU A CA 1
ATOM 1329 C C . LEU A 1 162 ? 41.719 5.382 -59.484 1.00 87.81 162 LEU A C 1
ATOM 1331 O O . LEU A 1 162 ? 41.850 4.240 -59.881 1.00 87.81 162 LEU A O 1
ATOM 1335 N N . MET A 1 163 ? 41.000 6.282 -60.152 1.00 86.75 163 MET A N 1
ATOM 1336 C CA . MET A 1 163 ? 40.218 5.945 -61.341 1.00 86.75 163 MET A CA 1
ATOM 1337 C C . MET A 1 163 ? 41.093 5.463 -62.507 1.00 86.75 163 MET A C 1
ATOM 1339 O O . MET A 1 163 ? 40.716 4.537 -63.213 1.00 86.75 163 MET A O 1
ATOM 1343 N N . ILE A 1 164 ? 42.269 6.066 -62.720 1.00 86.25 164 ILE A N 1
ATOM 1344 C CA . ILE A 1 164 ? 43.245 5.603 -63.721 1.00 86.25 164 ILE A CA 1
ATOM 1345 C C . ILE A 1 164 ? 43.808 4.234 -63.333 1.00 86.25 164 ILE A C 1
ATOM 1347 O O . ILE A 1 164 ? 44.052 3.403 -64.206 1.00 86.25 164 ILE A O 1
ATOM 1351 N N . GLN A 1 165 ? 44.047 4.004 -62.044 1.00 86.94 165 GLN A N 1
ATOM 1352 C CA . GLN A 1 165 ? 44.518 2.725 -61.537 1.00 86.94 165 GLN A CA 1
ATOM 1353 C C . GLN A 1 165 ? 43.446 1.646 -61.714 1.00 86.94 165 GLN A C 1
ATOM 1355 O O . GLN A 1 165 ? 43.749 0.622 -62.312 1.00 86.94 165 GLN A O 1
ATOM 1360 N N . ASP A 1 166 ? 42.197 1.931 -61.343 1.00 83.75 166 ASP A N 1
ATOM 1361 C CA . ASP A 1 166 ? 41.037 1.066 -61.555 1.00 83.75 166 ASP A CA 1
ATOM 1362 C C . ASP A 1 166 ? 40.840 0.766 -63.044 1.00 83.75 166 ASP A C 1
ATOM 1364 O O . ASP A 1 166 ? 40.710 -0.392 -63.411 1.00 83.75 166 ASP A O 1
ATOM 1368 N N . LEU A 1 167 ? 40.908 1.771 -63.927 1.00 82.31 167 LEU A N 1
ATOM 1369 C CA . LEU A 1 167 ? 40.829 1.580 -65.383 1.00 82.31 167 LEU A CA 1
ATOM 1370 C C . LEU A 1 167 ? 41.974 0.722 -65.927 1.00 82.31 167 LEU A C 1
ATOM 1372 O O . LEU A 1 167 ? 41.754 -0.078 -66.832 1.00 82.31 167 LEU A O 1
ATOM 1376 N N . ASN A 1 168 ? 43.194 0.886 -65.409 1.00 83.62 168 ASN A N 1
ATOM 1377 C CA . ASN A 1 168 ? 44.342 0.063 -65.798 1.00 83.62 168 ASN A CA 1
ATOM 1378 C C . ASN A 1 168 ? 44.218 -1.371 -65.278 1.00 83.62 168 ASN A C 1
ATOM 1380 O O . ASN A 1 168 ? 44.584 -2.302 -65.996 1.00 83.62 168 ASN A O 1
ATOM 1384 N N . ASP A 1 169 ? 43.694 -1.554 -64.069 1.00 80.06 169 ASP A N 1
ATOM 1385 C CA . ASP A 1 169 ? 43.400 -2.862 -63.493 1.00 80.06 169 ASP A CA 1
ATOM 1386 C C . ASP A 1 169 ? 42.260 -3.534 -64.268 1.00 80.06 169 ASP A C 1
ATOM 1388 O O . ASP A 1 169 ? 42.357 -4.713 -64.603 1.00 80.06 169 ASP A O 1
ATOM 1392 N N . GLU A 1 170 ? 41.227 -2.786 -64.661 1.00 75.12 170 GLU A N 1
ATOM 1393 C CA . GLU A 1 170 ? 40.126 -3.258 -65.499 1.00 75.12 170 GLU A CA 1
ATOM 1394 C C . GLU A 1 170 ? 40.626 -3.634 -66.900 1.00 75.12 170 GLU A C 1
ATOM 1396 O O . GLU A 1 170 ? 40.352 -4.740 -67.357 1.00 75.12 170 GLU A O 1
ATOM 1401 N N . LEU A 1 171 ? 41.451 -2.802 -67.554 1.00 73.81 171 LEU A N 1
ATOM 1402 C CA . LEU A 1 171 ? 42.124 -3.147 -68.817 1.00 73.81 171 LEU A CA 1
ATOM 1403 C C . LEU A 1 171 ? 43.030 -4.377 -68.669 1.00 73.81 171 LEU A C 1
ATOM 1405 O O . LEU A 1 171 ? 43.083 -5.218 -69.566 1.00 73.81 171 LEU A O 1
ATOM 1409 N N . GLY A 1 172 ? 43.739 -4.489 -67.545 1.00 71.62 172 GLY A N 1
ATOM 1410 C CA . GLY A 1 172 ? 44.580 -5.633 -67.207 1.00 71.62 172 GLY A CA 1
ATOM 1411 C C . GLY A 1 172 ? 43.771 -6.913 -67.002 1.00 71.62 172 GLY A C 1
ATOM 1412 O O . GLY A 1 172 ? 44.222 -7.985 -67.404 1.00 71.62 172 GLY A O 1
ATOM 1413 N N . ASN A 1 173 ? 42.567 -6.798 -66.444 1.00 66.12 173 ASN A N 1
ATOM 1414 C CA . ASN A 1 173 ? 41.611 -7.886 -66.273 1.00 66.12 173 ASN A CA 1
ATOM 1415 C C . ASN A 1 173 ? 40.948 -8.268 -67.608 1.00 66.12 173 ASN A C 1
ATOM 1417 O O . ASN A 1 173 ? 40.862 -9.457 -67.912 1.00 66.12 173 ASN A O 1
ATOM 1421 N N . TYR A 1 174 ? 40.586 -7.298 -68.457 1.00 61.72 174 TYR A N 1
ATOM 1422 C CA . TYR A 1 174 ? 40.116 -7.538 -69.831 1.00 61.72 174 TYR A CA 1
ATOM 1423 C C . TYR A 1 174 ? 41.190 -8.201 -70.703 1.00 61.72 174 TYR A C 1
ATOM 1425 O O . TYR A 1 174 ? 40.870 -9.023 -71.556 1.00 61.72 174 TYR A O 1
ATOM 1433 N N . ALA A 1 175 ? 42.468 -7.885 -70.479 1.00 58.31 175 ALA A N 1
ATOM 1434 C CA . ALA A 1 175 ? 43.589 -8.521 -71.166 1.00 58.31 175 ALA A CA 1
ATOM 1435 C C . ALA A 1 175 ? 43.920 -9.933 -70.639 1.00 58.31 175 ALA A C 1
ATOM 1437 O O . ALA A 1 175 ? 44.680 -10.650 -71.291 1.00 58.31 175 ALA A O 1
ATOM 1438 N N . LYS A 1 176 ? 43.400 -10.328 -69.464 1.00 64.88 176 LYS A N 1
ATOM 1439 C CA . LYS A 1 176 ? 43.770 -11.574 -68.770 1.00 64.88 176 LYS A CA 1
ATOM 1440 C C . LYS A 1 176 ? 42.663 -12.611 -68.612 1.00 64.88 176 LYS A C 1
ATOM 1442 O O . LYS A 1 176 ? 43.014 -13.730 -68.256 1.00 64.88 176 LYS A O 1
ATOM 1447 N N . ASN A 1 177 ? 41.394 -12.307 -68.874 1.00 53.25 177 ASN A N 1
ATOM 1448 C CA . ASN A 1 177 ? 40.333 -13.299 -68.697 1.00 53.25 177 ASN A CA 1
ATOM 1449 C C . ASN A 1 177 ? 39.575 -13.642 -69.980 1.00 53.25 177 ASN A C 1
ATOM 1451 O O . ASN A 1 177 ? 38.857 -12.826 -70.558 1.00 53.25 177 ASN A O 1
ATOM 1455 N N . ASP A 1 178 ? 39.687 -14.925 -70.325 1.00 51.19 178 ASP A N 1
ATOM 1456 C CA . ASP A 1 178 ? 38.618 -15.728 -70.900 1.00 51.19 178 ASP A CA 1
ATOM 1457 C C . ASP A 1 178 ? 37.324 -15.563 -70.074 1.00 51.19 178 ASP A C 1
ATOM 1459 O O . ASP A 1 178 ? 37.323 -15.742 -68.858 1.00 51.19 178 ASP A O 1
ATOM 1463 N N . GLY A 1 179 ? 36.211 -15.271 -70.752 1.00 55.03 179 GLY A N 1
ATOM 1464 C CA . GLY A 1 179 ? 34.864 -15.657 -70.312 1.00 55.03 179 GLY A CA 1
ATOM 1465 C C . GLY A 1 179 ? 34.115 -14.738 -69.324 1.00 55.03 179 GLY A C 1
ATOM 1466 O O . GLY A 1 179 ? 34.337 -14.810 -68.119 1.00 55.03 179 GLY A O 1
ATOM 1467 N N . PRO A 1 180 ? 33.091 -13.984 -69.775 1.00 59.78 180 PRO A N 1
ATOM 1468 C CA . PRO A 1 180 ? 32.119 -13.310 -68.899 1.00 59.78 180 PRO A CA 1
ATOM 1469 C C . PRO A 1 180 ? 31.083 -14.253 -68.240 1.00 59.78 180 PRO A C 1
ATOM 1471 O O . PRO A 1 180 ? 30.242 -13.799 -67.467 1.00 59.78 180 PRO A O 1
ATOM 1474 N N . GLU A 1 181 ? 31.119 -15.558 -68.526 1.00 56.62 181 GLU A N 1
ATOM 1475 C CA . GLU A 1 181 ? 30.054 -16.507 -68.160 1.00 56.62 181 GLU A CA 1
ATOM 1476 C C . GLU A 1 181 ? 30.178 -17.039 -66.713 1.00 56.62 181 GLU A C 1
ATOM 1478 O O . GLU A 1 181 ? 29.178 -17.129 -66.003 1.00 56.62 181 GLU A O 1
ATOM 1483 N N . GLU A 1 182 ? 31.399 -17.273 -66.210 1.00 56.34 182 GLU A N 1
ATOM 1484 C CA . GLU A 1 182 ? 31.631 -17.820 -64.855 1.00 56.34 182 GLU A CA 1
ATOM 1485 C C . GLU A 1 182 ? 31.375 -16.791 -63.730 1.00 56.34 182 GLU A C 1
ATOM 1487 O O . GLU A 1 182 ? 31.069 -17.143 -62.588 1.00 56.34 182 GLU A O 1
ATOM 1492 N N . ASN A 1 183 ? 31.463 -15.495 -64.045 1.00 62.59 183 ASN A N 1
ATOM 1493 C CA . ASN A 1 183 ? 31.167 -14.416 -63.098 1.00 62.59 183 ASN A CA 1
ATOM 1494 C C . ASN A 1 183 ? 29.662 -14.162 -62.959 1.00 62.59 183 ASN A C 1
ATOM 1496 O O . ASN A 1 183 ? 29.203 -13.785 -61.881 1.00 62.59 183 ASN A O 1
ATOM 1500 N N . LEU A 1 184 ? 28.882 -14.405 -64.016 1.00 65.81 184 LEU A N 1
ATOM 1501 C CA . LEU A 1 184 ? 27.433 -14.217 -63.981 1.00 65.81 184 LEU A CA 1
ATOM 1502 C C . LEU A 1 184 ? 26.767 -15.241 -63.048 1.00 65.81 184 LEU A C 1
ATOM 1504 O O . LEU A 1 184 ? 25.891 -14.887 -62.263 1.00 65.81 184 LEU A O 1
ATOM 1508 N N . GLU A 1 185 ? 27.225 -16.494 -63.082 1.00 70.44 185 GLU A N 1
ATOM 1509 C CA . GLU A 1 185 ? 26.690 -17.572 -62.243 1.00 70.44 185 GLU A CA 1
ATOM 1510 C C . GLU A 1 185 ? 26.995 -17.350 -60.749 1.00 70.44 185 GLU A C 1
ATOM 1512 O O . GLU A 1 185 ? 26.114 -17.517 -59.903 1.00 70.44 185 GLU A O 1
ATOM 1517 N N . LYS A 1 186 ? 28.197 -16.854 -60.417 1.00 74.19 186 LYS A N 1
ATOM 1518 C CA . LYS A 1 186 ? 28.567 -16.470 -59.040 1.00 74.19 186 LYS A CA 1
ATOM 1519 C C . LYS A 1 186 ? 27.714 -15.310 -58.511 1.00 74.19 186 LYS A C 1
ATOM 1521 O O . LYS A 1 186 ? 27.227 -15.381 -57.384 1.00 74.19 186 LYS A O 1
ATOM 1526 N N . VAL A 1 187 ? 27.471 -14.282 -59.328 1.00 77.56 187 VAL A N 1
ATOM 1527 C CA . VAL A 1 187 ? 26.640 -13.120 -58.953 1.00 77.56 187 VAL A CA 1
ATOM 1528 C C . VAL A 1 187 ? 25.162 -13.497 -58.792 1.00 77.56 187 VAL A C 1
ATOM 1530 O O . VAL A 1 187 ? 24.473 -12.959 -57.921 1.00 77.56 187 VAL A O 1
ATOM 1533 N N . LEU A 1 188 ? 24.651 -14.429 -59.602 1.00 79.44 188 LEU A N 1
ATOM 1534 C CA . LEU A 1 188 ? 23.286 -14.941 -59.452 1.00 79.44 188 LEU A CA 1
ATOM 1535 C C . LEU A 1 188 ? 23.128 -15.749 -58.156 1.00 79.44 188 LEU A C 1
ATOM 1537 O O . LEU A 1 188 ? 22.170 -15.519 -57.416 1.00 79.44 188 LEU A O 1
ATOM 1541 N N . ALA A 1 189 ? 24.093 -16.616 -57.831 1.00 81.38 189 ALA A N 1
ATOM 1542 C CA . ALA A 1 189 ? 24.090 -17.378 -56.582 1.00 81.38 189 ALA A CA 1
ATOM 1543 C C . ALA A 1 189 ? 24.172 -16.469 -55.339 1.00 81.38 189 ALA A C 1
ATOM 1545 O O . ALA A 1 189 ? 23.462 -16.684 -54.354 1.00 81.38 189 ALA A O 1
ATOM 1546 N N . GLU A 1 190 ? 24.991 -15.416 -55.379 1.00 84.12 190 GLU A N 1
ATOM 1547 C CA . GLU A 1 190 ? 25.092 -14.449 -54.281 1.00 84.12 190 GLU A CA 1
ATOM 1548 C C . GLU A 1 190 ? 23.796 -13.642 -54.096 1.00 84.12 190 GLU A C 1
ATOM 1550 O O . GLU A 1 190 ? 23.343 -13.446 -52.965 1.00 84.12 190 GLU A O 1
ATOM 1555 N N . ASN A 1 191 ? 23.132 -13.255 -55.190 1.00 83.25 191 ASN A N 1
ATOM 1556 C CA . ASN A 1 191 ? 21.825 -12.597 -55.130 1.00 83.25 191 ASN A CA 1
ATOM 1557 C C . ASN A 1 191 ? 20.733 -13.491 -54.530 1.00 83.25 191 ASN A C 1
ATOM 1559 O O . ASN A 1 191 ? 19.897 -12.997 -53.771 1.00 83.25 191 ASN A O 1
ATOM 1563 N N . GLU A 1 192 ? 20.730 -14.796 -54.813 1.00 89.19 192 GLU A N 1
ATOM 1564 C CA . GLU A 1 192 ? 19.790 -15.724 -54.170 1.00 89.19 192 GLU A CA 1
ATOM 1565 C C . GLU A 1 192 ? 20.028 -15.827 -52.658 1.00 89.19 192 GLU A C 1
ATOM 1567 O O . GLU A 1 192 ? 19.073 -15.799 -51.875 1.00 89.19 192 GLU A O 1
ATOM 1572 N N . ILE A 1 193 ? 21.293 -15.870 -52.226 1.00 90.62 193 ILE A N 1
ATOM 1573 C CA . ILE A 1 193 ? 21.655 -15.881 -50.801 1.00 90.62 193 ILE A CA 1
ATOM 1574 C C . ILE A 1 193 ? 21.224 -14.575 -50.121 1.00 90.62 193 ILE A C 1
ATOM 1576 O O . ILE A 1 193 ? 20.644 -14.608 -49.032 1.00 90.62 193 ILE A O 1
ATOM 1580 N N . LEU A 1 194 ? 21.481 -13.425 -50.750 1.00 88.19 194 LEU A N 1
ATOM 1581 C CA . LEU A 1 194 ? 21.083 -12.115 -50.228 1.00 88.19 194 LEU A CA 1
ATOM 1582 C C . LEU A 1 194 ? 19.564 -11.978 -50.138 1.00 88.19 194 LEU A C 1
ATOM 1584 O O . LEU A 1 194 ? 19.054 -11.479 -49.134 1.00 88.19 194 LEU A O 1
ATOM 1588 N N . LYS A 1 195 ? 18.835 -12.474 -51.139 1.00 91.81 195 LYS A N 1
ATOM 1589 C CA . LYS A 1 195 ? 17.372 -12.492 -51.129 1.00 91.81 195 LYS A CA 1
ATOM 1590 C C . LYS A 1 195 ? 16.836 -13.335 -49.975 1.00 91.81 195 LYS A C 1
ATOM 1592 O O . LYS A 1 195 ? 15.993 -12.856 -49.223 1.00 91.81 195 LYS A O 1
ATOM 1597 N N . LYS A 1 196 ? 17.389 -14.534 -49.763 1.00 92.06 196 LYS A N 1
ATOM 1598 C CA . LYS A 1 196 ? 17.001 -15.398 -48.640 1.00 92.06 196 LYS A CA 1
ATOM 1599 C C . LYS A 1 196 ? 17.257 -14.731 -47.284 1.00 92.06 196 LYS A C 1
ATOM 1601 O O . LYS A 1 196 ? 16.371 -14.725 -46.435 1.00 92.06 196 LYS A O 1
ATOM 1606 N N . LYS A 1 197 ? 18.427 -14.108 -47.098 1.00 92.44 197 LYS A N 1
ATOM 1607 C CA . LYS A 1 197 ? 18.735 -13.341 -45.876 1.00 92.44 197 LYS A CA 1
ATOM 1608 C C . LYS A 1 197 ? 17.791 -12.152 -45.686 1.00 92.44 197 LYS A C 1
ATOM 1610 O O . LYS A 1 197 ? 17.379 -11.871 -44.567 1.00 92.44 197 LYS A O 1
ATOM 1615 N N . SER A 1 198 ? 17.440 -11.452 -46.764 1.00 92.44 198 SER A N 1
ATOM 1616 C CA . SER A 1 198 ? 16.484 -10.344 -46.709 1.00 92.44 198 SER A CA 1
ATOM 1617 C C . SER A 1 198 ? 15.101 -10.819 -46.255 1.00 92.44 198 SER A C 1
ATOM 1619 O O . SER A 1 198 ? 14.509 -10.196 -45.373 1.00 92.44 198 SER A O 1
ATOM 1621 N N . ASP A 1 199 ? 14.624 -11.949 -46.781 1.00 93.19 199 ASP A N 1
ATOM 1622 C CA . ASP A 1 199 ? 13.346 -12.548 -46.384 1.00 93.19 199 ASP A CA 1
ATOM 1623 C C . ASP A 1 199 ? 13.350 -12.994 -44.909 1.00 93.19 199 ASP A C 1
ATOM 1625 O O . ASP A 1 199 ? 12.371 -12.764 -44.194 1.00 93.19 199 ASP A O 1
ATOM 1629 N N . GLU A 1 200 ? 14.461 -13.561 -44.423 1.00 94.12 200 GLU A N 1
ATOM 1630 C CA . GLU A 1 200 ? 14.654 -13.926 -43.010 1.00 94.12 200 GLU A CA 1
ATOM 1631 C C . GLU A 1 200 ? 14.585 -12.695 -42.088 1.00 94.12 200 GLU A C 1
ATOM 1633 O O . GLU A 1 200 ? 13.825 -12.694 -41.118 1.00 94.12 200 GLU A O 1
ATOM 1638 N N . VAL A 1 201 ? 15.278 -11.604 -42.435 1.00 93.44 201 VAL A N 1
ATOM 1639 C CA . VAL A 1 201 ? 15.243 -10.340 -41.670 1.00 93.44 201 VAL A CA 1
ATOM 1640 C C . VAL A 1 201 ? 13.840 -9.725 -41.663 1.00 93.44 201 VAL A C 1
ATOM 1642 O O . VAL A 1 201 ? 13.374 -9.217 -40.640 1.00 93.44 201 VAL A O 1
ATOM 1645 N N . VAL A 1 202 ? 13.129 -9.768 -42.793 1.00 94.19 202 VAL A N 1
ATOM 1646 C CA . VAL A 1 202 ? 11.744 -9.281 -42.872 1.00 94.19 202 VAL A CA 1
ATOM 1647 C C . VAL A 1 202 ? 10.819 -10.123 -41.993 1.00 94.19 202 VAL A C 1
ATOM 1649 O O . VAL A 1 202 ? 9.923 -9.569 -41.351 1.00 94.19 202 VAL A O 1
ATOM 1652 N N . HIS A 1 203 ? 11.024 -11.440 -41.941 1.00 94.12 203 HIS A N 1
ATOM 1653 C CA . HIS A 1 203 ? 10.256 -12.327 -41.075 1.00 94.12 203 HIS A CA 1
ATOM 1654 C C . HIS A 1 203 ? 10.511 -12.037 -39.589 1.00 94.12 203 HIS A C 1
ATOM 1656 O O . HIS A 1 203 ? 9.553 -11.829 -38.844 1.00 94.12 203 HIS A O 1
ATOM 1662 N N . GLU A 1 204 ? 11.775 -11.925 -39.177 1.00 95.31 204 GLU A N 1
ATOM 1663 C CA . GLU A 1 204 ? 12.159 -11.594 -37.799 1.00 95.31 204 GLU A CA 1
ATOM 1664 C C . GLU A 1 204 ? 11.583 -10.242 -37.359 1.00 95.31 204 GLU A C 1
ATOM 1666 O O . GLU A 1 204 ? 10.960 -10.133 -36.301 1.00 95.31 204 GLU A O 1
ATOM 1671 N N . LYS A 1 205 ? 11.673 -9.220 -38.220 1.00 95.00 205 LYS A N 1
ATOM 1672 C CA . LYS A 1 205 ? 11.080 -7.904 -37.952 1.00 95.00 205 LYS A CA 1
ATOM 1673 C C . LYS A 1 205 ? 9.570 -7.984 -37.715 1.00 95.00 205 LYS A C 1
ATOM 1675 O O . LYS A 1 205 ? 9.056 -7.267 -36.860 1.00 95.00 205 LYS A O 1
ATOM 1680 N N . ARG A 1 206 ? 8.841 -8.833 -38.450 1.00 95.38 206 ARG A N 1
ATOM 1681 C CA . ARG A 1 206 ? 7.394 -9.020 -38.227 1.00 95.38 206 ARG A CA 1
ATOM 1682 C C . ARG A 1 206 ? 7.105 -9.677 -36.881 1.00 95.38 206 ARG A C 1
ATOM 1684 O O . ARG A 1 206 ? 6.159 -9.258 -36.222 1.00 95.38 206 ARG A O 1
ATOM 1691 N N . LEU A 1 207 ? 7.902 -10.665 -36.474 1.00 95.06 207 LEU A N 1
ATOM 1692 C CA . LEU A 1 207 ? 7.747 -11.320 -35.171 1.00 95.06 207 LEU A CA 1
ATOM 1693 C C . LEU A 1 207 ? 7.989 -10.335 -34.023 1.00 95.06 207 LEU A C 1
ATOM 1695 O O . LEU A 1 207 ? 7.151 -10.232 -33.131 1.00 95.06 207 LEU A O 1
ATOM 1699 N N . LEU A 1 208 ? 9.061 -9.542 -34.099 1.00 94.81 208 LEU A N 1
ATOM 1700 C CA . LEU A 1 208 ? 9.368 -8.519 -33.095 1.00 94.81 208 LEU A CA 1
ATOM 1701 C C . LEU A 1 208 ? 8.282 -7.440 -33.001 1.00 94.81 208 LEU A C 1
ATOM 1703 O O . LEU A 1 208 ? 7.949 -6.993 -31.907 1.00 94.81 208 LEU A O 1
ATOM 1707 N N . LEU A 1 209 ? 7.704 -7.023 -34.132 1.00 95.38 209 LEU A N 1
ATOM 1708 C CA . LEU A 1 209 ? 6.582 -6.079 -34.128 1.00 95.38 209 LEU A CA 1
ATOM 1709 C C . LEU A 1 209 ? 5.345 -6.673 -33.443 1.00 95.38 209 LEU A C 1
ATOM 1711 O O . LEU A 1 209 ? 4.720 -5.988 -32.638 1.00 95.38 209 LEU A O 1
ATOM 1715 N N . ALA A 1 210 ? 5.024 -7.941 -33.711 1.00 95.50 210 ALA A N 1
ATOM 1716 C CA . ALA A 1 210 ? 3.906 -8.623 -33.061 1.00 95.50 210 ALA A CA 1
ATOM 1717 C C . ALA A 1 210 ? 4.127 -8.783 -31.545 1.00 95.50 210 ALA A C 1
ATOM 1719 O O . ALA A 1 210 ? 3.209 -8.558 -30.759 1.00 95.50 210 ALA A O 1
ATOM 1720 N N . GLU A 1 211 ? 5.346 -9.118 -31.119 1.00 95.94 211 GLU A N 1
ATOM 1721 C CA . GLU A 1 211 ? 5.702 -9.202 -29.699 1.00 95.94 211 GLU A CA 1
ATOM 1722 C C . GLU A 1 211 ? 5.604 -7.836 -29.005 1.00 95.94 211 GLU A C 1
ATOM 1724 O O . GLU A 1 211 ? 5.052 -7.730 -27.909 1.00 95.94 211 GLU A O 1
ATOM 1729 N N . ASN A 1 212 ? 6.051 -6.766 -29.668 1.00 95.38 212 ASN A N 1
ATOM 1730 C CA . ASN A 1 212 ? 5.943 -5.404 -29.147 1.00 95.38 212 ASN A CA 1
ATOM 1731 C C . ASN A 1 212 ? 4.475 -4.971 -28.975 1.00 95.38 212 ASN A C 1
ATOM 1733 O O . ASN A 1 212 ? 4.117 -4.377 -27.959 1.00 95.38 212 ASN A O 1
ATOM 1737 N N . GLU A 1 213 ? 3.593 -5.330 -29.915 1.00 96.81 213 GLU A N 1
ATOM 1738 C CA . GLU A 1 213 ? 2.152 -5.086 -29.774 1.00 96.81 213 GLU A CA 1
ATOM 1739 C C . GLU A 1 213 ? 1.538 -5.829 -28.579 1.00 96.81 213 GLU A C 1
ATOM 1741 O O . GLU A 1 213 ? 0.680 -5.273 -27.888 1.00 96.81 213 GLU A O 1
ATOM 1746 N N . ILE A 1 214 ? 1.977 -7.062 -28.306 1.00 96.88 214 ILE A N 1
ATOM 1747 C CA . ILE A 1 214 ? 1.531 -7.832 -27.135 1.00 96.88 214 ILE A CA 1
ATOM 1748 C C . ILE A 1 214 ? 2.015 -7.164 -25.844 1.00 96.88 214 ILE A C 1
ATOM 1750 O O . ILE A 1 214 ? 1.209 -6.924 -24.944 1.00 96.88 214 ILE A O 1
ATOM 1754 N N . LEU A 1 215 ? 3.299 -6.807 -25.766 1.00 96.31 215 LEU A N 1
ATOM 1755 C CA . LEU A 1 215 ? 3.876 -6.129 -24.601 1.00 96.31 215 LEU A CA 1
ATOM 1756 C C . LEU A 1 215 ? 3.197 -4.787 -24.326 1.00 96.31 215 LEU A C 1
ATOM 1758 O O . LEU A 1 215 ? 2.935 -4.449 -23.173 1.00 96.31 215 LEU A O 1
ATOM 1762 N N . LYS A 1 216 ? 2.858 -4.036 -25.377 1.00 97.25 216 LYS A N 1
ATOM 1763 C CA . LYS A 1 216 ? 2.127 -2.776 -25.244 1.00 97.25 216 LYS A CA 1
ATOM 1764 C C . LYS A 1 216 ? 0.746 -2.984 -24.618 1.00 97.25 216 LYS A C 1
ATOM 1766 O O . LYS A 1 216 ? 0.392 -2.245 -23.703 1.00 97.25 216 LYS A O 1
ATOM 1771 N N . LYS A 1 217 ? -0.001 -4.005 -25.052 1.00 96.62 217 LYS A N 1
ATOM 1772 C CA . LYS A 1 217 ? -1.305 -4.348 -24.454 1.00 96.62 217 LYS A CA 1
ATOM 1773 C C . LYS A 1 217 ? -1.170 -4.750 -22.986 1.00 96.62 217 LYS A C 1
ATOM 1775 O O . LYS A 1 217 ? -1.904 -4.237 -22.152 1.00 96.62 217 LYS A O 1
ATOM 1780 N N . GLN A 1 218 ? -0.189 -5.592 -22.660 1.00 96.06 218 GLN A N 1
ATOM 1781 C CA . GLN A 1 218 ? 0.078 -5.992 -21.273 1.00 96.06 218 GLN A CA 1
ATOM 1782 C C . GLN A 1 218 ? 0.451 -4.795 -20.390 1.00 96.06 218 GLN A C 1
ATOM 1784 O O . GLN A 1 218 ? 0.006 -4.691 -19.251 1.00 96.06 218 GLN A O 1
ATOM 1789 N N . TYR A 1 219 ? 1.246 -3.859 -20.912 1.00 97.12 219 TYR A N 1
ATOM 1790 C CA . TYR A 1 219 ? 1.579 -2.632 -20.196 1.00 97.12 219 TYR A CA 1
ATOM 1791 C C . TYR A 1 219 ? 0.335 -1.774 -19.921 1.00 97.12 219 TYR A C 1
ATOM 1793 O O . TYR A 1 219 ? 0.157 -1.292 -18.803 1.00 97.12 219 TYR A O 1
ATOM 1801 N N . GLU A 1 220 ? -0.539 -1.605 -20.916 1.00 96.88 220 GLU A N 1
ATOM 1802 C CA . GLU A 1 220 ? -1.802 -0.872 -20.764 1.00 96.88 220 GLU A CA 1
ATOM 1803 C C . GLU A 1 220 ? -2.719 -1.525 -19.712 1.00 96.88 220 GLU A C 1
ATOM 1805 O O . GLU A 1 220 ? -3.277 -0.817 -18.870 1.00 96.88 220 GLU A O 1
ATOM 1810 N N . GLU A 1 221 ? -2.808 -2.859 -19.691 1.00 97.12 221 GLU A N 1
ATOM 1811 C CA . GLU A 1 221 ? -3.544 -3.625 -18.673 1.00 97.12 221 GLU A CA 1
ATOM 1812 C C . GLU A 1 221 ? -2.985 -3.384 -17.262 1.00 97.12 221 GLU A C 1
ATOM 1814 O O . GLU A 1 221 ? -3.733 -3.011 -16.357 1.00 97.12 221 GLU A O 1
ATOM 1819 N N . VAL A 1 222 ? -1.665 -3.485 -17.076 1.00 96.12 222 VAL A N 1
ATOM 1820 C CA . VAL A 1 222 ? -1.013 -3.247 -15.773 1.00 96.12 222 VAL A CA 1
ATOM 1821 C C . VAL A 1 222 ? -1.225 -1.812 -15.286 1.00 96.12 222 VAL A C 1
ATOM 1823 O O . VAL A 1 222 ? -1.460 -1.572 -14.098 1.00 96.12 222 VAL A O 1
ATOM 1826 N N . VAL A 1 223 ? -1.154 -0.827 -16.185 1.00 96.38 223 VAL A N 1
ATOM 1827 C CA . VAL A 1 223 ? -1.421 0.577 -15.840 1.00 96.38 223 VAL A CA 1
ATOM 1828 C C . VAL A 1 223 ? -2.877 0.762 -15.407 1.00 96.38 223 VAL A C 1
ATOM 1830 O O . VAL A 1 223 ? -3.134 1.473 -14.429 1.00 96.38 223 VAL A O 1
ATOM 1833 N N . HIS A 1 224 ? -3.819 0.105 -16.088 1.00 96.00 224 HIS A N 1
ATOM 1834 C CA . HIS A 1 224 ? -5.230 0.138 -15.723 1.00 96.00 224 HIS A CA 1
ATOM 1835 C C . HIS A 1 224 ? -5.480 -0.494 -14.346 1.00 96.00 224 HIS A C 1
ATOM 1837 O O . HIS A 1 224 ? -6.063 0.157 -13.476 1.00 96.00 224 HIS A O 1
ATOM 1843 N N . GLU A 1 225 ? -4.969 -1.703 -14.104 1.00 95.94 225 GLU A N 1
ATOM 1844 C CA . GLU A 1 225 ? -5.079 -2.389 -12.810 1.00 95.94 225 GLU A CA 1
ATOM 1845 C C . GLU A 1 225 ? -4.485 -1.555 -11.673 1.00 95.94 225 GLU A C 1
ATOM 1847 O O . GLU A 1 225 ? -5.108 -1.381 -10.623 1.00 95.94 225 GLU A O 1
ATOM 1852 N N . ARG A 1 226 ? -3.315 -0.944 -11.894 1.00 95.94 226 ARG A N 1
ATOM 1853 C CA . ARG A 1 226 ? -2.690 -0.049 -10.914 1.00 95.94 226 ARG A CA 1
ATOM 1854 C C . ARG A 1 226 ? -3.586 1.139 -10.561 1.00 95.94 226 ARG A C 1
ATOM 1856 O O . ARG A 1 226 ? -3.622 1.546 -9.399 1.00 95.94 226 ARG A O 1
ATOM 1863 N N . SER A 1 227 ? -4.298 1.702 -11.536 1.00 94.94 227 SER A N 1
ATOM 1864 C CA . SER A 1 227 ? -5.246 2.792 -11.295 1.00 94.94 227 SER A CA 1
ATOM 1865 C C . SER A 1 227 ? -6.442 2.336 -10.455 1.00 94.94 227 SER A C 1
ATOM 1867 O O . SER A 1 227 ? -6.859 3.059 -9.550 1.00 94.94 227 SER A O 1
ATOM 1869 N N . VAL A 1 228 ? -6.978 1.141 -10.724 1.00 96.25 228 VAL A N 1
ATOM 1870 C CA . VAL A 1 228 ? -8.091 0.558 -9.956 1.00 96.25 228 VAL A CA 1
ATOM 1871 C C . VAL A 1 228 ? -7.664 0.288 -8.514 1.00 96.25 228 VAL A C 1
ATOM 1873 O O . VAL A 1 228 ? -8.315 0.761 -7.585 1.00 96.25 228 VAL A O 1
ATOM 1876 N N . LEU A 1 229 ? -6.514 -0.361 -8.316 1.00 96.06 229 LEU A N 1
ATOM 1877 C CA . LEU A 1 229 ? -5.965 -0.638 -6.986 1.00 96.06 229 LEU A CA 1
ATOM 1878 C C . LEU A 1 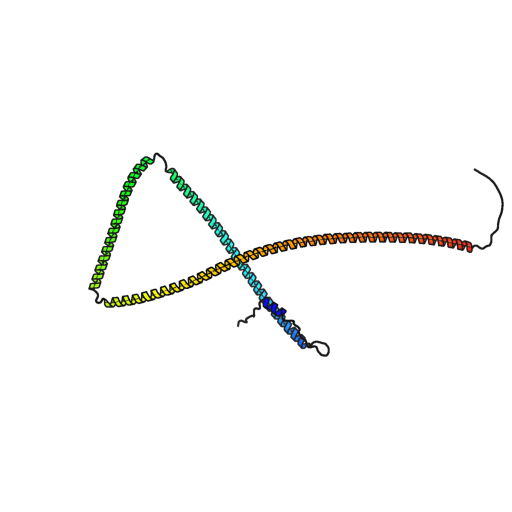229 ? -5.697 0.641 -6.184 1.00 96.06 229 LEU A C 1
ATOM 1880 O O . LEU A 1 229 ? -5.896 0.673 -4.970 1.00 96.06 229 LEU A O 1
ATOM 1884 N N . LEU A 1 230 ? -5.263 1.719 -6.843 1.00 95.88 230 LEU A N 1
ATOM 1885 C CA . LEU A 1 230 ? -5.077 3.009 -6.182 1.00 95.88 230 LEU A CA 1
ATOM 1886 C C . LEU A 1 230 ? -6.413 3.605 -5.713 1.00 95.88 230 LEU A C 1
ATOM 1888 O O . LEU A 1 230 ? -6.489 4.132 -4.602 1.00 95.88 230 LEU A O 1
ATOM 1892 N N . ALA A 1 231 ? -7.465 3.496 -6.528 1.00 93.38 231 ALA A N 1
ATOM 1893 C CA . ALA A 1 231 ? -8.805 3.938 -6.153 1.00 93.38 231 ALA A CA 1
ATOM 1894 C C . ALA A 1 231 ? -9.367 3.112 -4.983 1.00 93.38 231 ALA A C 1
ATOM 1896 O O . ALA A 1 231 ? -9.865 3.682 -4.011 1.00 93.38 231 ALA A O 1
ATOM 1897 N N . GLU A 1 232 ? -9.218 1.786 -5.021 1.00 95.44 232 GLU A N 1
ATOM 1898 C CA . GLU A 1 232 ? -9.626 0.893 -3.930 1.00 95.44 232 GLU A CA 1
ATOM 1899 C C . GLU A 1 232 ? -8.877 1.186 -2.630 1.00 95.44 232 GLU A C 1
ATOM 1901 O O . GLU A 1 232 ? -9.494 1.295 -1.570 1.00 95.44 232 GLU A O 1
ATOM 1906 N N . LYS A 1 233 ? -7.557 1.396 -2.703 1.00 96.44 233 LYS A N 1
ATOM 1907 C CA . LYS A 1 233 ? -6.745 1.792 -1.548 1.00 96.44 233 LYS A CA 1
ATOM 1908 C C . LYS A 1 233 ? -7.271 3.075 -0.904 1.00 96.44 233 LYS A C 1
ATOM 1910 O O . LYS A 1 233 ? -7.352 3.147 0.322 1.00 96.44 233 LYS A O 1
ATOM 1915 N N . ASN A 1 234 ? -7.627 4.076 -1.708 1.00 92.88 234 ASN A N 1
ATOM 1916 C CA . ASN A 1 234 ? -8.162 5.338 -1.199 1.00 92.88 234 ASN A CA 1
ATOM 1917 C C . ASN A 1 234 ? -9.534 5.140 -0.537 1.00 92.88 234 ASN A C 1
ATOM 1919 O O . ASN A 1 234 ? -9.748 5.635 0.569 1.00 92.88 234 ASN A O 1
ATOM 1923 N N . MET A 1 235 ? -10.425 4.349 -1.145 1.00 97.00 235 MET A N 1
ATOM 1924 C CA . MET A 1 235 ? -11.719 4.009 -0.537 1.00 97.00 235 MET A CA 1
ATOM 1925 C C . MET A 1 235 ? -11.556 3.270 0.797 1.00 97.00 235 MET A C 1
ATOM 1927 O O . MET A 1 235 ? -12.238 3.589 1.770 1.00 97.00 235 MET A O 1
ATOM 1931 N N . LEU A 1 236 ? -10.636 2.305 0.874 1.00 95.19 236 LEU A N 1
ATOM 1932 C CA . LEU A 1 236 ? -10.352 1.578 2.113 1.00 95.19 236 LEU A CA 1
ATOM 1933 C C . LEU A 1 236 ? -9.772 2.492 3.195 1.00 95.19 236 LEU A C 1
ATOM 1935 O O . LEU A 1 236 ? -10.140 2.359 4.362 1.00 95.19 236 LEU A O 1
ATOM 1939 N N . ALA A 1 237 ? -8.905 3.437 2.825 1.00 94.88 237 ALA A N 1
ATOM 1940 C CA . ALA A 1 237 ? -8.380 4.427 3.758 1.00 94.88 237 ALA A CA 1
ATOM 1941 C C . ALA A 1 237 ? -9.505 5.300 4.341 1.00 94.88 237 ALA A C 1
ATOM 1943 O O . ALA A 1 237 ? -9.565 5.476 5.557 1.00 94.88 237 ALA A O 1
ATOM 1944 N N . GLU A 1 238 ? -10.437 5.773 3.509 1.00 96.31 238 GLU A N 1
ATOM 1945 C CA . GLU A 1 238 ? -11.607 6.525 3.978 1.00 96.31 238 GLU A CA 1
ATOM 1946 C C . GLU A 1 238 ? -12.514 5.700 4.895 1.00 96.31 238 GLU A C 1
ATOM 1948 O O . GLU A 1 238 ? -12.955 6.192 5.934 1.00 96.31 238 GLU A O 1
ATOM 1953 N N . LEU A 1 239 ? -12.796 4.444 4.536 1.00 96.19 239 LEU A N 1
ATOM 1954 C CA . LEU A 1 239 ? -13.607 3.554 5.370 1.00 96.19 239 LEU A CA 1
ATOM 1955 C C . LEU A 1 239 ? -12.951 3.306 6.728 1.00 96.19 239 LEU A C 1
ATOM 1957 O O . LEU A 1 239 ? -13.642 3.299 7.746 1.00 96.19 239 LEU A O 1
ATOM 1961 N N . ASN A 1 240 ? -11.628 3.147 6.757 1.00 95.69 240 ASN A N 1
ATOM 1962 C CA . ASN A 1 240 ? -10.887 2.950 7.995 1.00 95.69 240 ASN A CA 1
ATOM 1963 C C . ASN A 1 240 ? -10.928 4.199 8.892 1.00 95.69 240 ASN A C 1
ATOM 1965 O O . ASN A 1 240 ? -11.113 4.072 10.100 1.00 95.69 240 ASN A O 1
ATOM 1969 N N . ILE A 1 241 ? -10.833 5.400 8.307 1.00 96.94 241 ILE A N 1
ATOM 1970 C CA . ILE A 1 241 ? -11.014 6.664 9.041 1.00 96.94 241 ILE A CA 1
ATOM 1971 C C . ILE A 1 241 ? -12.414 6.712 9.665 1.00 96.94 241 ILE A C 1
ATOM 1973 O O . ILE A 1 241 ? -12.533 6.860 10.877 1.00 96.94 241 ILE A O 1
ATOM 1977 N N . ARG A 1 242 ? -13.473 6.469 8.880 1.00 96.00 242 ARG A N 1
ATOM 1978 C CA . ARG A 1 242 ? -14.859 6.482 9.392 1.00 96.00 242 ARG A CA 1
ATOM 1979 C C . ARG A 1 242 ? -15.089 5.447 10.496 1.00 96.00 242 ARG A C 1
ATOM 1981 O O . ARG A 1 242 ? -15.798 5.720 11.462 1.00 96.00 242 ARG A O 1
ATOM 1988 N N . ALA A 1 243 ? -14.510 4.255 10.356 1.00 95.81 243 ALA A N 1
ATOM 1989 C CA . ALA A 1 243 ? -14.596 3.213 11.373 1.00 95.81 243 ALA A CA 1
ATOM 1990 C C . ALA A 1 243 ? -13.866 3.618 12.662 1.00 95.81 243 ALA A C 1
ATOM 1992 O O . ALA A 1 243 ? -14.393 3.397 13.752 1.00 95.81 243 ALA A O 1
ATOM 1993 N N . SER A 1 244 ? -12.692 4.243 12.542 1.00 97.19 244 SER A N 1
ATOM 1994 C CA . SER A 1 244 ? -11.938 4.785 13.676 1.00 97.19 244 SER A CA 1
ATOM 1995 C C . SER A 1 244 ? -12.726 5.871 14.410 1.00 97.19 244 SER A C 1
ATOM 1997 O O . SER A 1 244 ? -12.844 5.807 15.634 1.00 97.19 244 SER A O 1
ATOM 1999 N N . ASP A 1 245 ? -13.324 6.812 13.678 1.00 96.75 245 ASP A N 1
ATOM 2000 C CA . ASP A 1 245 ? -14.146 7.885 14.252 1.00 96.75 245 ASP A CA 1
ATOM 2001 C C . ASP A 1 245 ? -15.369 7.313 14.987 1.00 96.75 245 ASP A C 1
ATOM 2003 O O . ASP A 1 245 ? -15.652 7.676 16.129 1.00 96.75 245 ASP A O 1
ATOM 2007 N N . SER A 1 246 ? -16.059 6.343 14.375 1.00 97.38 246 SER A N 1
ATOM 2008 C CA . SER A 1 246 ? -17.210 5.674 14.993 1.00 97.38 246 SER A CA 1
ATOM 2009 C C . SER A 1 246 ? -16.824 4.894 16.255 1.00 97.38 246 SER A C 1
ATOM 2011 O O . SER A 1 246 ? -17.554 4.906 17.250 1.00 97.38 246 SER A O 1
ATOM 2013 N N . LEU A 1 247 ? -15.659 4.240 16.250 1.00 96.69 247 LEU A N 1
ATOM 2014 C CA . LEU A 1 247 ? -15.134 3.527 17.412 1.00 96.69 247 LEU A CA 1
ATOM 2015 C C . LEU A 1 247 ? -14.759 4.496 18.539 1.00 96.69 247 LEU A C 1
ATOM 2017 O O . LEU A 1 247 ? -15.006 4.201 19.711 1.00 96.69 247 LEU A O 1
ATOM 2021 N N . GLN A 1 248 ? -14.196 5.656 18.201 1.00 97.06 248 GLN A N 1
ATOM 2022 C CA . GLN A 1 248 ? -13.926 6.711 19.169 1.00 97.06 248 GLN A CA 1
ATOM 2023 C C . GLN A 1 248 ? -15.226 7.223 19.804 1.00 97.06 248 GLN A C 1
ATOM 2025 O O . GLN A 1 248 ? -15.324 7.240 21.032 1.00 97.06 248 GLN A O 1
ATOM 2030 N N . GLU A 1 249 ? -16.241 7.549 19.001 1.00 97.81 249 GLU A N 1
ATOM 2031 C CA . GLU A 1 249 ? -17.545 8.014 19.492 1.00 97.81 249 GLU A CA 1
ATOM 2032 C C . GLU A 1 249 ? -18.209 6.969 20.409 1.00 97.81 249 GLU A C 1
ATOM 2034 O O . GLU A 1 249 ? -18.730 7.291 21.481 1.00 97.81 249 GLU A O 1
ATOM 2039 N N . ALA A 1 250 ? -18.157 5.688 20.032 1.00 96.75 250 ALA A N 1
ATOM 2040 C CA . ALA A 1 250 ? -18.681 4.599 20.854 1.00 96.75 250 ALA A CA 1
ATOM 2041 C C . ALA A 1 250 ? -17.933 4.470 22.193 1.00 96.75 250 ALA A C 1
ATOM 2043 O O . ALA A 1 250 ? -18.556 4.251 23.235 1.00 96.75 250 ALA A O 1
ATOM 2044 N N . ASN A 1 251 ? -16.608 4.642 22.189 1.00 96.69 251 ASN A N 1
ATOM 2045 C CA . ASN A 1 251 ? -15.800 4.633 23.407 1.00 96.69 251 ASN A CA 1
ATOM 2046 C C . ASN A 1 251 ? -16.112 5.821 24.324 1.00 96.69 251 ASN A C 1
ATOM 2048 O O . ASN A 1 251 ? -16.152 5.649 25.543 1.00 96.69 251 ASN A O 1
ATOM 2052 N N . GLU A 1 252 ? -16.343 7.007 23.764 1.00 97.38 252 GLU A N 1
ATOM 2053 C CA . GLU A 1 252 ? -16.760 8.192 24.520 1.00 97.38 252 GLU A CA 1
ATOM 2054 C C . GLU A 1 252 ? -18.124 7.963 25.185 1.00 97.38 252 GLU A C 1
ATOM 2056 O O . GLU A 1 252 ? -18.232 8.086 26.406 1.00 97.38 252 GLU A O 1
ATOM 2061 N N . LYS A 1 253 ? -19.121 7.472 24.437 1.00 97.12 253 LYS A N 1
ATOM 2062 C CA . LYS A 1 253 ? -20.433 7.093 24.998 1.00 97.12 253 LYS A CA 1
ATOM 2063 C C . LYS A 1 253 ? -20.322 6.027 26.086 1.00 97.12 253 LYS A C 1
ATOM 2065 O O . LYS A 1 253 ? -21.021 6.089 27.097 1.00 97.12 253 LYS A O 1
ATOM 2070 N N . ASN A 1 254 ? -19.440 5.044 25.915 1.00 96.75 254 ASN A N 1
ATOM 2071 C CA . ASN A 1 254 ? -19.235 4.011 26.926 1.00 96.75 254 ASN A CA 1
ATOM 2072 C C . ASN A 1 254 ? -18.649 4.594 28.225 1.00 96.75 254 ASN A C 1
ATOM 2074 O O . ASN A 1 254 ? -19.094 4.233 29.314 1.00 96.75 254 ASN A O 1
ATOM 2078 N N . LYS A 1 255 ? -17.704 5.541 28.129 1.00 97.12 255 LYS A N 1
ATOM 2079 C CA . LYS A 1 255 ? -17.185 6.269 29.301 1.00 97.12 255 LYS A CA 1
ATOM 2080 C C . LYS A 1 255 ? -18.296 7.040 30.016 1.00 97.12 255 LYS A C 1
ATOM 2082 O O . LYS A 1 255 ? -18.418 6.926 31.233 1.00 97.12 255 LYS A O 1
ATOM 2087 N N . GLU A 1 256 ? -19.145 7.748 29.273 1.00 97.50 256 GLU A N 1
ATOM 2088 C CA . GLU A 1 256 ? -20.290 8.471 29.846 1.00 97.50 256 GLU A CA 1
ATOM 2089 C C . GLU A 1 256 ? -21.258 7.533 30.583 1.00 97.50 256 GLU A C 1
ATOM 2091 O O . GLU A 1 256 ? -21.685 7.822 31.704 1.00 97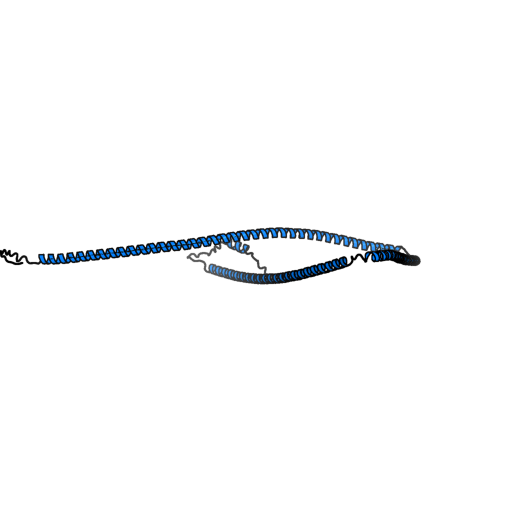.50 256 GLU A O 1
ATOM 2096 N N . LEU A 1 257 ? -21.573 6.374 29.997 1.00 97.06 257 LEU A N 1
ATOM 2097 C CA . LEU A 1 257 ? -22.439 5.371 30.622 1.00 97.06 257 LEU A CA 1
ATOM 2098 C C . LEU A 1 257 ? -21.829 4.783 31.899 1.00 97.06 257 LEU A C 1
ATOM 2100 O O . LEU A 1 257 ? -22.547 4.563 32.883 1.00 97.06 257 LEU A O 1
ATOM 2104 N N . VAL A 1 258 ? -20.515 4.547 31.914 1.00 96.94 258 VAL A N 1
ATOM 2105 C CA . VAL A 1 258 ? -19.793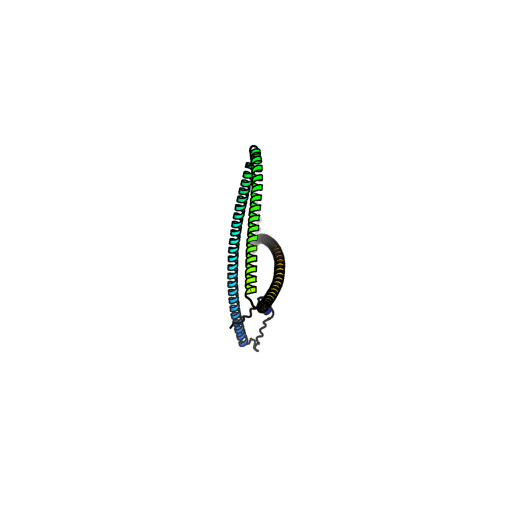 4.111 33.117 1.00 96.94 258 VAL A CA 1
ATOM 2106 C C . VAL A 1 258 ? -19.897 5.172 34.214 1.00 96.94 258 VAL A C 1
ATOM 2108 O O . VAL A 1 258 ? -20.269 4.839 35.342 1.00 96.94 258 VAL A O 1
ATOM 2111 N N . ASP A 1 259 ? -19.680 6.445 33.889 1.00 97.69 259 ASP A N 1
ATOM 2112 C CA . ASP A 1 259 ? -19.792 7.554 34.842 1.00 97.69 259 ASP A CA 1
ATOM 2113 C C . ASP A 1 259 ? -21.211 7.700 35.406 1.00 97.69 259 ASP A C 1
ATOM 2115 O O . ASP A 1 259 ? -21.398 7.853 36.620 1.00 97.69 259 ASP A O 1
ATOM 2119 N N . ILE A 1 260 ? -22.233 7.606 34.549 1.00 97.38 260 ILE A N 1
ATOM 2120 C CA . ILE A 1 260 ? -23.643 7.612 34.965 1.00 97.38 260 ILE A CA 1
ATOM 2121 C C . ILE A 1 260 ? -23.928 6.429 35.895 1.00 97.38 260 ILE A C 1
ATOM 2123 O O . ILE A 1 260 ? -24.582 6.591 36.932 1.00 97.38 260 ILE A O 1
ATOM 2127 N N . THR A 1 261 ? -23.408 5.245 35.569 1.00 97.50 261 THR A N 1
ATOM 2128 C CA . THR A 1 261 ? -23.573 4.036 36.384 1.00 97.50 261 THR A CA 1
ATOM 2129 C C . THR A 1 261 ? -22.933 4.201 37.760 1.00 97.50 261 THR A C 1
ATOM 2131 O O . THR A 1 261 ? -23.555 3.864 38.771 1.00 97.50 261 THR A O 1
ATOM 2134 N N . ILE A 1 262 ? -21.718 4.754 37.831 1.00 97.25 262 ILE A N 1
ATOM 2135 C CA . ILE A 1 262 ? -21.022 5.034 39.094 1.00 97.25 262 ILE A CA 1
ATOM 2136 C C . ILE A 1 262 ? -21.827 6.032 39.934 1.00 97.25 262 ILE A C 1
ATOM 2138 O O . ILE A 1 262 ? -22.123 5.750 41.099 1.00 97.25 262 ILE A O 1
ATOM 2142 N N . LYS A 1 263 ? -22.249 7.159 39.345 1.00 97.88 263 LYS A N 1
ATOM 2143 C CA . LYS A 1 263 ? -23.063 8.182 40.029 1.00 97.88 263 LYS A CA 1
ATOM 2144 C C . LYS A 1 263 ? -24.372 7.604 40.565 1.00 97.88 263 LYS A C 1
ATOM 2146 O O . LYS A 1 263 ? -24.748 7.877 41.705 1.00 97.88 263 LYS A O 1
ATOM 2151 N N . THR A 1 264 ? -25.037 6.769 39.771 1.00 96.88 264 THR A N 1
ATOM 2152 C CA . THR A 1 264 ? -26.292 6.114 40.155 1.00 96.88 264 THR A CA 1
ATOM 2153 C C . THR A 1 264 ? -26.068 5.153 41.318 1.00 96.88 264 THR A C 1
ATOM 2155 O O . THR A 1 264 ? -26.748 5.268 42.334 1.00 96.88 264 THR A O 1
ATOM 2158 N N . LYS A 1 265 ? -25.055 4.278 41.240 1.00 97.62 265 LYS A N 1
ATOM 2159 C CA . LYS A 1 265 ? -24.698 3.357 42.333 1.00 97.62 265 LYS A CA 1
ATOM 2160 C C . LYS A 1 265 ? -24.375 4.099 43.630 1.00 97.62 265 LYS A C 1
ATOM 2162 O O . LYS A 1 265 ? -24.818 3.672 44.694 1.00 97.62 265 LYS A O 1
ATOM 2167 N N . LEU A 1 266 ? -23.637 5.209 43.559 1.00 97.31 266 LEU A N 1
ATOM 2168 C CA . LEU A 1 266 ? -23.335 6.041 44.728 1.00 97.31 266 LEU A CA 1
ATOM 2169 C C . LEU A 1 266 ? -24.604 6.655 45.332 1.00 97.31 266 LEU A C 1
ATOM 2171 O O . LEU A 1 266 ? -24.797 6.577 46.544 1.00 97.31 266 LEU A O 1
ATOM 2175 N N . LYS A 1 267 ? -25.495 7.205 44.498 1.00 97.88 267 LYS A N 1
ATOM 2176 C CA . LYS A 1 267 ? -26.780 7.761 44.945 1.00 97.88 267 LYS A CA 1
ATOM 2177 C C . LYS A 1 267 ? -27.655 6.697 45.612 1.00 97.88 267 LYS A C 1
ATOM 2179 O O . LYS A 1 267 ? -28.186 6.947 46.690 1.00 97.88 267 LYS A O 1
ATOM 2184 N N . THR A 1 268 ? -27.760 5.509 45.018 1.00 97.06 268 THR A N 1
ATOM 2185 C CA . THR A 1 268 ? -28.514 4.383 45.586 1.00 97.06 268 THR A CA 1
ATOM 2186 C C . THR A 1 268 ? -27.934 3.942 46.927 1.00 97.06 268 THR A C 1
ATOM 2188 O O . THR A 1 268 ? -28.683 3.801 47.886 1.00 97.06 268 THR A O 1
ATOM 2191 N N . ARG A 1 269 ? -26.607 3.789 47.037 1.00 96.56 269 ARG A N 1
ATOM 2192 C CA . ARG A 1 269 ? -25.952 3.447 48.313 1.00 96.56 269 ARG A CA 1
ATOM 2193 C C . ARG A 1 269 ? -26.225 4.485 49.396 1.00 96.56 269 ARG A C 1
ATOM 2195 O O . ARG A 1 269 ? -26.517 4.109 50.523 1.00 96.56 269 ARG A O 1
ATOM 2202 N N . LYS A 1 270 ? -26.172 5.775 49.051 1.00 97.62 270 LYS A N 1
ATOM 2203 C CA . LYS A 1 270 ? -26.494 6.860 49.982 1.00 97.62 270 LYS A CA 1
ATOM 2204 C C . LYS A 1 270 ? -27.944 6.772 50.470 1.00 97.62 270 LYS A C 1
ATOM 2206 O O . LYS A 1 270 ? -28.172 6.844 51.669 1.00 97.62 270 LYS A O 1
ATOM 2211 N N . MET A 1 271 ? -28.900 6.555 49.564 1.00 96.94 271 MET A N 1
ATOM 2212 C CA . MET A 1 271 ? -30.313 6.382 49.927 1.00 96.94 271 MET A CA 1
ATOM 2213 C C . MET A 1 271 ? -30.544 5.163 50.829 1.00 96.94 271 MET A C 1
ATOM 2215 O O . MET A 1 271 ? -31.305 5.261 51.786 1.00 96.94 271 MET A O 1
ATOM 2219 N N . ILE A 1 272 ? -29.879 4.036 50.550 1.00 96.81 272 ILE A N 1
ATOM 2220 C CA . ILE A 1 272 ? -29.962 2.830 51.387 1.00 96.81 272 ILE A CA 1
ATOM 2221 C C . ILE A 1 272 ? -29.406 3.114 52.786 1.00 96.81 272 ILE A C 1
ATOM 2223 O O . ILE A 1 272 ? -30.096 2.853 53.763 1.00 96.81 272 ILE A O 1
ATOM 2227 N N . ALA A 1 273 ? -28.222 3.722 52.889 1.00 96.38 273 ALA A N 1
ATOM 2228 C CA . ALA A 1 273 ? -27.622 4.059 54.180 1.00 96.38 273 ALA A CA 1
ATOM 2229 C C . ALA A 1 273 ? -28.483 5.049 54.991 1.00 96.38 273 ALA A C 1
ATOM 2231 O O . ALA A 1 273 ? -28.631 4.901 56.202 1.00 96.38 273 ALA A O 1
ATOM 2232 N N . GLU A 1 274 ? -29.088 6.046 54.333 1.00 96.81 274 GLU A N 1
ATOM 2233 C CA . GLU A 1 274 ? -30.037 6.969 54.972 1.00 96.81 274 GLU A CA 1
ATOM 2234 C C . GLU A 1 274 ? -31.291 6.241 55.475 1.00 96.81 274 GLU A C 1
ATOM 2236 O O . GLU A 1 274 ? -31.766 6.520 56.577 1.00 96.81 274 GLU A O 1
ATOM 2241 N N . PHE A 1 275 ? -31.822 5.301 54.689 1.00 97.81 275 PHE A N 1
ATOM 2242 C CA . PHE A 1 275 ? -32.972 4.491 55.079 1.00 97.81 275 PHE A CA 1
ATOM 2243 C C . PHE A 1 275 ? -32.651 3.572 56.264 1.00 97.81 275 PHE A C 1
ATOM 2245 O O . PHE A 1 275 ? -33.403 3.561 57.235 1.00 97.81 275 PHE A O 1
ATOM 2252 N N . GLU A 1 276 ? -31.529 2.852 56.218 1.00 96.88 276 GLU A N 1
ATOM 2253 C CA . GLU A 1 276 ? -31.065 1.969 57.297 1.00 96.88 276 GLU A CA 1
ATOM 2254 C C . GLU A 1 276 ? -30.829 2.745 58.597 1.00 96.88 276 GLU A C 1
ATOM 2256 O O . GLU A 1 276 ? -31.278 2.313 59.657 1.00 96.88 276 GLU A O 1
ATOM 2261 N N . SER A 1 277 ? -30.203 3.924 58.511 1.00 97.25 277 SER A N 1
ATOM 2262 C CA . SER A 1 277 ? -29.987 4.812 59.658 1.00 97.25 277 SER A CA 1
ATOM 2263 C C . SER A 1 277 ? -31.308 5.237 60.308 1.00 97.25 277 SER A C 1
ATOM 2265 O O . SER A 1 277 ? -31.488 5.078 61.515 1.00 97.25 277 SER A O 1
ATOM 2267 N N . ARG A 1 278 ? -32.284 5.689 59.505 1.00 97.06 278 ARG A N 1
ATOM 2268 C CA . ARG A 1 278 ? -33.618 6.056 60.013 1.00 97.06 278 ARG A CA 1
ATOM 2269 C C . ARG A 1 278 ? -34.361 4.861 60.598 1.00 97.06 278 ARG A C 1
ATOM 2271 O O . ARG A 1 278 ? -34.982 4.988 61.646 1.00 97.06 278 ARG A O 1
ATOM 2278 N N . ALA A 1 279 ? -34.322 3.706 59.935 1.00 96.31 279 ALA A N 1
ATOM 2279 C CA . ALA A 1 279 ? -34.968 2.491 60.426 1.00 96.31 279 ALA A CA 1
ATOM 2280 C C . ALA A 1 279 ? -34.387 2.060 61.782 1.00 96.31 279 ALA A C 1
ATOM 2282 O O . ALA A 1 279 ? -35.141 1.711 62.692 1.00 96.31 279 ALA A O 1
ATOM 2283 N N . TYR A 1 280 ? -33.064 2.147 61.936 1.00 96.75 280 TYR A N 1
ATOM 2284 C CA . TYR A 1 280 ? -32.382 1.886 63.198 1.00 96.75 280 TYR A CA 1
ATOM 2285 C C . TYR A 1 280 ? -32.795 2.879 64.292 1.00 96.75 280 TYR A C 1
ATOM 2287 O O . TYR A 1 280 ? -33.146 2.458 65.392 1.00 96.75 280 TYR A O 1
ATOM 2295 N N . GLU A 1 281 ? -32.830 4.178 63.984 1.00 96.94 281 GLU A N 1
ATOM 2296 C CA . GLU A 1 281 ? -33.282 5.223 64.911 1.00 96.94 281 GLU A CA 1
ATOM 2297 C C . GLU A 1 281 ? -34.731 4.990 65.373 1.00 96.94 281 GLU A C 1
ATOM 2299 O O . GLU A 1 281 ? -35.013 5.004 66.572 1.00 96.94 281 GLU A O 1
ATOM 2304 N N . TYR A 1 282 ? -35.650 4.693 64.448 1.00 96.75 282 TYR A N 1
ATOM 2305 C CA . TYR A 1 282 ? -37.032 4.349 64.791 1.00 96.75 282 TYR A CA 1
ATOM 2306 C C . TYR A 1 282 ? -37.117 3.097 65.664 1.00 96.75 282 TYR A C 1
ATOM 2308 O O . TYR A 1 282 ? -37.881 3.086 66.629 1.00 96.75 282 TYR A O 1
ATOM 2316 N N . SER A 1 283 ? -36.329 2.062 65.361 1.00 95.25 283 SER A N 1
ATOM 2317 C CA . SER A 1 283 ? -36.285 0.838 66.162 1.00 95.25 283 SER A CA 1
ATOM 2318 C C . SER A 1 283 ? -35.778 1.106 67.579 1.00 95.25 283 SER A C 1
ATOM 2320 O O . SER A 1 283 ? -36.357 0.588 68.531 1.00 95.25 283 SER A O 1
ATOM 2322 N N . GLN A 1 284 ? -34.729 1.919 67.739 1.00 96.69 284 GLN A N 1
ATOM 2323 C CA . GLN A 1 284 ? -34.214 2.296 69.057 1.00 96.69 284 GLN A CA 1
ATOM 2324 C C . GLN A 1 284 ? -35.231 3.114 69.852 1.00 96.69 284 GLN A C 1
ATOM 2326 O O . GLN A 1 284 ? -35.480 2.815 71.018 1.00 96.69 284 GLN A O 1
ATOM 2331 N N . ASN A 1 285 ? -35.855 4.108 69.216 1.00 96.25 285 ASN A N 1
ATOM 2332 C CA . ASN A 1 285 ? -36.895 4.917 69.848 1.00 96.25 285 ASN A CA 1
ATOM 2333 C C . ASN A 1 285 ? -38.093 4.054 70.270 1.00 96.25 285 ASN A C 1
ATOM 2335 O O . ASN A 1 285 ? -38.619 4.220 71.368 1.00 96.25 285 ASN A O 1
ATOM 2339 N N . HIS A 1 286 ? -38.503 3.097 69.434 1.00 95.00 286 HIS A N 1
ATOM 2340 C CA . HIS A 1 286 ? -39.586 2.177 69.769 1.00 95.00 286 HIS A CA 1
ATOM 2341 C C . HIS A 1 286 ? -39.225 1.261 70.944 1.00 95.00 286 HIS A C 1
ATOM 2343 O O . HIS A 1 286 ? -40.033 1.113 71.858 1.00 95.00 286 HIS A O 1
ATOM 2349 N N . GLN A 1 287 ? -38.009 0.704 70.960 1.00 96.00 287 GLN A N 1
ATOM 2350 C CA . GLN A 1 287 ? -37.532 -0.118 72.073 1.00 96.00 287 GLN A CA 1
ATOM 2351 C C . GLN A 1 287 ? -37.509 0.676 73.382 1.00 96.00 287 GLN A C 1
ATOM 2353 O O . GLN A 1 287 ? -38.040 0.211 74.384 1.00 96.00 287 GLN A O 1
ATOM 2358 N N . LYS A 1 288 ? -36.984 1.906 73.353 1.00 96.25 288 LYS A N 1
ATOM 2359 C CA . LYS A 1 288 ? -36.967 2.792 74.520 1.00 96.25 288 LYS A CA 1
ATOM 2360 C C . LYS A 1 288 ? -38.378 3.051 75.058 1.00 96.25 288 LYS A C 1
ATOM 2362 O O . LYS A 1 288 ? -38.601 2.946 76.259 1.00 96.25 288 LYS A O 1
ATOM 2367 N N . ASN A 1 289 ? -39.340 3.323 74.176 1.00 96.38 289 ASN A N 1
ATOM 2368 C CA . ASN A 1 289 ? -40.735 3.516 74.575 1.00 96.38 289 ASN A CA 1
ATOM 2369 C C . ASN A 1 289 ? -41.335 2.246 75.205 1.00 96.38 289 ASN A C 1
ATOM 2371 O O . ASN A 1 289 ? -42.075 2.338 76.181 1.00 96.38 289 ASN A O 1
ATOM 2375 N N . ILE A 1 290 ? -41.030 1.058 74.665 1.00 95.44 290 ILE A N 1
ATOM 2376 C CA . ILE A 1 290 ? -41.460 -0.223 75.250 1.00 95.44 290 ILE A CA 1
ATOM 2377 C C . ILE A 1 290 ? -40.864 -0.408 76.648 1.00 95.44 290 ILE A C 1
ATOM 2379 O O . ILE A 1 290 ? -41.583 -0.832 77.557 1.00 95.44 290 ILE A O 1
ATOM 2383 N N . ASP A 1 291 ? -39.585 -0.086 76.831 1.00 95.38 291 ASP A N 1
ATOM 2384 C CA . ASP A 1 291 ? -38.903 -0.197 78.121 1.00 95.38 291 ASP A C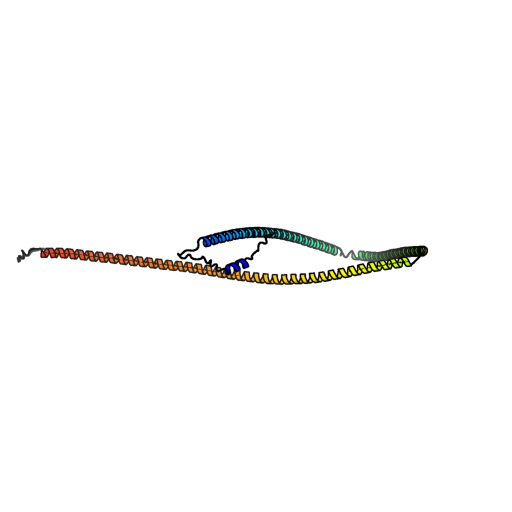A 1
ATOM 2385 C C . ASP A 1 291 ? -39.539 0.749 79.158 1.00 95.38 291 ASP A C 1
ATOM 2387 O O . ASP A 1 291 ? -39.874 0.313 80.260 1.00 95.38 291 ASP A O 1
ATOM 2391 N N . GLU A 1 292 ? -39.816 2.006 78.785 1.00 96.19 292 GLU A N 1
ATOM 2392 C CA . GLU A 1 292 ? -40.500 2.998 79.633 1.00 96.19 292 GLU A CA 1
ATOM 2393 C C . GLU A 1 292 ? -41.925 2.556 80.025 1.00 96.19 292 GLU A C 1
ATOM 2395 O O . GLU A 1 292 ? -42.325 2.653 81.193 1.00 96.19 292 GLU A O 1
ATOM 2400 N N . ILE A 1 293 ? -42.699 2.023 79.071 1.00 95.56 293 ILE A N 1
ATOM 2401 C CA . ILE A 1 293 ? -44.033 1.461 79.338 1.00 95.56 293 ILE A CA 1
ATOM 2402 C C . ILE A 1 293 ? -43.924 0.263 80.285 1.00 95.56 293 ILE A C 1
ATOM 2404 O O . ILE A 1 293 ? -44.681 0.172 81.252 1.00 95.56 293 ILE A O 1
ATOM 2408 N N . SER A 1 294 ? -42.976 -0.642 80.039 1.00 95.94 294 SER A N 1
ATOM 2409 C CA . SER A 1 294 ? -42.768 -1.842 80.857 1.00 95.94 294 SER A CA 1
ATOM 2410 C C . SER A 1 294 ? -42.388 -1.485 82.293 1.00 95.94 294 SER A C 1
ATOM 2412 O O . SER A 1 294 ? -42.910 -2.076 83.240 1.00 95.94 294 SER A O 1
ATOM 2414 N N . GLU A 1 295 ? -41.531 -0.479 82.476 1.00 95.75 295 GLU A N 1
ATOM 2415 C CA . GLU A 1 295 ? -41.174 0.045 83.794 1.00 95.75 295 GLU A CA 1
ATOM 2416 C C . GLU A 1 295 ? -42.384 0.674 84.498 1.00 95.75 295 GLU A C 1
ATOM 2418 O O . GLU A 1 295 ? -42.602 0.444 85.689 1.00 95.75 295 GLU A O 1
ATOM 2423 N N . THR A 1 296 ? -43.213 1.418 83.762 1.00 95.88 296 THR A N 1
ATOM 2424 C CA . THR A 1 296 ? -44.442 2.025 84.294 1.00 95.88 296 THR A CA 1
ATOM 2425 C C . THR A 1 296 ? -45.447 0.963 84.746 1.00 95.88 296 THR A C 1
ATOM 2427 O O . THR A 1 296 ? -45.991 1.059 85.846 1.00 95.88 296 THR A O 1
ATOM 2430 N N . ILE A 1 297 ? -45.650 -0.088 83.943 1.00 94.00 297 ILE A N 1
ATOM 2431 C CA . ILE A 1 297 ? -46.503 -1.233 84.297 1.00 94.00 297 ILE A CA 1
ATOM 2432 C C . ILE A 1 297 ? -45.967 -1.928 85.547 1.00 94.00 297 ILE A C 1
ATOM 2434 O O . ILE A 1 297 ? -46.738 -2.237 86.452 1.00 94.00 297 ILE A O 1
ATOM 2438 N N . LYS A 1 298 ? -44.651 -2.149 85.627 1.00 96.19 298 LYS A N 1
ATOM 2439 C CA . LYS A 1 298 ? -44.021 -2.769 86.796 1.00 96.19 298 LYS A CA 1
ATOM 2440 C C . LYS A 1 298 ? -44.263 -1.950 88.065 1.00 96.19 298 LYS A C 1
ATOM 2442 O O . LYS A 1 298 ? -44.720 -2.511 89.053 1.00 96.19 298 LYS A O 1
ATOM 2447 N N . LYS A 1 299 ? -44.054 -0.628 88.011 1.00 95.06 299 LYS A N 1
ATOM 2448 C CA . LYS A 1 299 ? -44.356 0.285 89.128 1.00 95.06 299 LYS A CA 1
ATOM 2449 C C . LYS A 1 299 ? -45.826 0.203 89.548 1.00 95.06 299 LYS A C 1
ATOM 2451 O O . LYS A 1 299 ? -46.110 0.123 90.736 1.00 95.06 299 LYS A O 1
ATOM 2456 N N . ALA A 1 300 ? -46.756 0.186 88.591 1.00 93.38 300 ALA A N 1
ATOM 2457 C CA . ALA A 1 300 ? -48.184 0.056 88.882 1.00 93.38 300 ALA A CA 1
ATOM 2458 C C . ALA A 1 300 ? -48.532 -1.296 89.533 1.00 93.38 300 ALA A C 1
ATOM 2460 O O . ALA A 1 300 ? -49.313 -1.340 90.479 1.00 93.38 300 ALA A O 1
ATOM 2461 N N . LEU A 1 301 ? -47.935 -2.395 89.063 1.00 93.25 301 LEU A N 1
ATOM 2462 C CA . LEU A 1 301 ? -48.107 -3.721 89.661 1.00 93.25 301 LEU A CA 1
ATOM 2463 C C . LEU A 1 301 ? -47.535 -3.796 91.080 1.00 93.25 301 LEU A C 1
ATOM 2465 O O . LEU A 1 301 ? -48.160 -4.406 91.944 1.00 93.25 301 LEU A O 1
ATOM 2469 N N . ASP A 1 302 ? -46.381 -3.172 91.325 1.00 93.06 302 ASP A N 1
ATOM 2470 C CA . ASP A 1 302 ? -45.790 -3.089 92.661 1.00 93.06 302 ASP A CA 1
ATOM 2471 C C . ASP A 1 302 ? -46.724 -2.325 93.616 1.00 93.06 302 ASP A C 1
ATOM 2473 O O . ASP A 1 302 ? -46.990 -2.812 94.713 1.00 93.06 302 ASP A O 1
ATOM 2477 N N . ILE A 1 303 ? -47.305 -1.197 93.180 1.00 91.19 303 ILE A N 1
ATOM 2478 C CA . ILE A 1 303 ? -48.320 -0.452 93.953 1.00 91.19 303 ILE A CA 1
ATOM 2479 C C . ILE A 1 303 ? -49.532 -1.338 94.262 1.00 91.19 303 ILE A C 1
ATOM 2481 O O . ILE A 1 303 ? -49.901 -1.478 95.423 1.00 91.19 303 ILE A O 1
ATOM 2485 N N . LEU A 1 304 ? -50.112 -1.995 93.252 1.00 89.19 304 LEU A N 1
ATOM 2486 C CA . LEU A 1 304 ? -51.265 -2.886 93.442 1.00 89.19 304 LEU A CA 1
ATOM 2487 C C . LEU A 1 304 ? -50.958 -4.044 94.399 1.00 89.19 304 LEU A C 1
ATOM 2489 O O . LEU A 1 304 ? -51.836 -4.508 95.125 1.00 89.19 304 LEU A O 1
ATOM 2493 N N . LYS A 1 305 ? -49.718 -4.541 94.398 1.00 90.88 305 LYS A N 1
ATOM 2494 C CA . LYS A 1 305 ? -49.278 -5.581 95.326 1.00 90.88 305 LYS A CA 1
ATOM 2495 C C . LYS A 1 305 ? -49.226 -5.056 96.762 1.00 90.88 305 LYS A C 1
ATOM 2497 O O . LYS A 1 305 ? -49.740 -5.738 97.642 1.00 90.88 305 LYS A O 1
ATOM 2502 N N . TYR A 1 306 ? -48.662 -3.867 96.979 1.00 86.94 306 TYR A N 1
ATOM 2503 C CA . TYR A 1 306 ? -48.684 -3.200 98.285 1.00 86.94 306 TYR A CA 1
ATOM 2504 C C . TYR A 1 306 ? -50.119 -2.969 98.773 1.00 86.94 306 TYR A C 1
ATOM 2506 O O . TYR A 1 306 ? -50.456 -3.361 99.884 1.00 86.94 306 TYR A O 1
ATOM 2514 N N . GLU A 1 307 ? -50.996 -2.429 97.922 1.00 86.50 307 GLU A N 1
ATOM 2515 C CA . GLU A 1 307 ? -52.408 -2.211 98.266 1.00 86.50 307 GLU A CA 1
ATOM 2516 C C . GLU A 1 307 ? -53.127 -3.523 98.607 1.00 86.50 307 GLU A C 1
ATOM 2518 O O . GLU A 1 307 ? -53.923 -3.582 99.543 1.00 86.50 307 GLU A O 1
ATOM 2523 N N . LYS A 1 308 ? -52.831 -4.609 97.883 1.00 87.38 308 LYS A N 1
ATOM 2524 C CA . LYS A 1 308 ? -53.360 -5.938 98.203 1.00 87.38 308 LYS A CA 1
ATOM 2525 C C . LYS A 1 308 ? -52.867 -6.434 99.564 1.00 87.38 308 LYS A C 1
ATOM 2527 O O . LYS A 1 308 ? -53.662 -7.000 100.310 1.00 87.38 308 LYS A O 1
ATOM 2532 N N . GLU A 1 309 ? -51.586 -6.255 99.878 1.00 84.56 309 GLU A N 1
ATOM 2533 C CA . GLU A 1 309 ? -51.016 -6.621 101.181 1.00 84.56 309 GLU A CA 1
ATOM 2534 C C . GLU A 1 309 ? -51.684 -5.829 102.324 1.00 84.56 309 GLU A C 1
ATOM 2536 O O . GLU A 1 309 ? -52.034 -6.425 103.345 1.00 84.56 309 GLU A O 1
ATOM 2541 N N . ASP A 1 310 ? -51.967 -4.538 102.124 1.00 77.50 310 ASP A N 1
ATOM 2542 C CA . ASP A 1 310 ? -52.710 -3.693 103.073 1.00 77.50 310 ASP A CA 1
ATOM 2543 C C . ASP A 1 310 ? -54.167 -4.146 103.257 1.00 77.50 310 ASP A C 1
ATOM 2545 O O . ASP A 1 310 ? -54.668 -4.236 104.382 1.00 77.50 310 ASP A O 1
ATOM 2549 N N . VAL A 1 311 ? -54.864 -4.483 102.168 1.00 75.62 311 VAL A N 1
ATOM 2550 C CA . VAL A 1 311 ? -56.228 -5.034 102.233 1.00 75.62 311 VAL A CA 1
ATOM 2551 C C . VAL A 1 311 ? -56.235 -6.393 102.935 1.00 75.62 311 VAL A C 1
ATOM 2553 O O . VAL A 1 311 ? -57.091 -6.640 103.784 1.00 75.62 311 VAL A O 1
ATOM 2556 N N . ASP A 1 312 ? -55.267 -7.264 102.646 1.00 78.81 312 ASP A N 1
ATOM 2557 C CA . ASP A 1 312 ? -55.118 -8.550 103.328 1.00 78.81 312 ASP A CA 1
ATOM 2558 C C . ASP A 1 312 ? -54.856 -8.357 104.835 1.00 78.81 312 ASP A C 1
ATOM 2560 O O . ASP A 1 312 ? -55.368 -9.136 105.644 1.00 78.81 312 ASP A O 1
ATOM 2564 N N . LEU A 1 313 ? -54.107 -7.319 105.235 1.00 75.50 313 LEU A N 1
ATOM 2565 C CA . LEU A 1 313 ? -53.918 -6.932 106.640 1.00 75.50 313 LEU A CA 1
ATOM 2566 C C . LEU A 1 313 ? -55.221 -6.445 107.288 1.00 75.50 313 LEU A C 1
ATOM 2568 O O . LEU A 1 313 ? -55.501 -6.820 108.426 1.00 75.50 313 LEU A O 1
ATOM 2572 N N . LEU A 1 314 ? -56.038 -5.662 106.577 1.00 69.25 314 LEU A N 1
ATOM 2573 C CA . LEU A 1 314 ? -57.352 -5.211 107.054 1.00 69.25 314 LEU A CA 1
ATOM 2574 C C . LEU A 1 314 ? -58.345 -6.372 107.212 1.00 69.25 314 LEU A C 1
ATOM 2576 O O . LEU A 1 314 ? -59.087 -6.400 108.189 1.00 69.25 314 LEU A O 1
ATOM 2580 N N . ILE A 1 315 ? -58.334 -7.345 106.297 1.00 73.06 315 ILE A N 1
ATOM 2581 C CA . ILE A 1 315 ? -59.206 -8.532 106.341 1.00 73.06 315 ILE A CA 1
ATOM 2582 C C . ILE A 1 315 ? -58.760 -9.524 107.427 1.00 73.06 315 ILE A C 1
ATOM 2584 O O . ILE A 1 315 ? -59.598 -10.166 108.057 1.00 73.06 315 ILE A O 1
ATOM 2588 N N . LYS A 1 316 ? -57.448 -9.671 107.658 1.00 67.56 316 LYS A N 1
ATOM 2589 C CA . LYS A 1 316 ? -56.891 -10.566 108.692 1.00 67.56 316 LYS A CA 1
ATOM 2590 C C . LYS A 1 316 ? -56.877 -9.954 110.090 1.00 67.56 316 LYS A C 1
ATOM 2592 O O . LYS A 1 316 ? -56.576 -10.666 111.049 1.00 67.56 316 LYS A O 1
ATOM 2597 N N . LYS A 1 317 ? -57.185 -8.663 110.225 1.00 53.03 317 LYS A N 1
ATOM 2598 C CA . LYS A 1 317 ? -57.359 -8.027 111.528 1.00 53.03 317 LYS A CA 1
ATOM 2599 C C . LYS A 1 317 ? -58.612 -8.628 112.189 1.00 53.03 317 LYS A C 1
ATOM 2601 O O . LYS A 1 317 ? -59.683 -8.574 111.585 1.00 53.03 317 LYS A O 1
ATOM 2606 N N . PRO A 1 318 ? -58.515 -9.230 113.387 1.00 45.97 318 PRO A N 1
ATOM 2607 C CA . PRO A 1 318 ? -59.683 -9.754 114.081 1.00 45.97 318 PRO A CA 1
ATOM 2608 C C . PRO A 1 318 ? -60.670 -8.616 114.342 1.00 45.97 318 PRO A C 1
ATOM 2610 O O . PRO A 1 318 ? -60.274 -7.522 114.740 1.00 45.97 318 PRO A O 1
ATOM 2613 N N . LEU A 1 319 ? -61.957 -8.891 114.147 1.00 48.94 319 LEU A N 1
ATOM 2614 C CA . LEU A 1 319 ? -63.086 -8.013 114.473 1.00 48.94 319 LEU A CA 1
ATOM 2615 C C . LEU A 1 319 ? -63.335 -7.940 115.998 1.00 48.94 319 LEU A C 1
ATOM 2617 O O . LEU A 1 319 ? -64.474 -7.902 116.449 1.00 48.94 319 LEU A O 1
ATOM 2621 N N . GLU A 1 320 ? -62.266 -7.920 116.792 1.00 46.44 320 GLU A N 1
ATOM 2622 C CA . GLU A 1 320 ? -62.287 -7.708 118.239 1.00 46.44 320 GLU A CA 1
ATOM 2623 C C . GLU A 1 320 ? -61.485 -6.441 118.544 1.00 46.44 320 GLU A C 1
ATOM 2625 O O . GLU A 1 320 ? -60.262 -6.464 118.633 1.00 46.44 320 GLU A O 1
ATOM 2630 N N . ASP A 1 321 ? -62.227 -5.331 118.543 1.00 45.47 321 ASP A N 1
ATOM 2631 C CA . ASP A 1 321 ? -62.030 -4.072 119.285 1.00 45.47 321 ASP A CA 1
ATOM 2632 C C . ASP A 1 321 ? -62.490 -2.867 118.454 1.00 45.47 321 ASP A C 1
ATOM 2634 O O . ASP A 1 321 ? -61.757 -1.920 118.171 1.00 45.47 321 ASP A O 1
ATOM 2638 N N . SER A 1 322 ? -63.780 -2.868 118.101 1.00 42.81 322 SER A N 1
ATOM 2639 C CA . SER A 1 322 ? -64.538 -1.623 117.968 1.00 42.81 322 SER A CA 1
ATOM 2640 C C . SER A 1 322 ? -65.020 -1.194 119.359 1.00 42.81 322 SER A C 1
ATOM 2642 O O . SER A 1 322 ? -66.213 -1.239 119.664 1.00 42.81 322 SER A O 1
ATOM 2644 N N . ALA A 1 323 ? -64.089 -0.812 120.231 1.00 39.31 323 ALA A N 1
ATOM 2645 C CA . ALA A 1 323 ? -64.430 -0.044 121.417 1.00 39.31 323 ALA A CA 1
ATOM 2646 C C . ALA A 1 323 ? -64.523 1.428 121.002 1.00 39.31 323 ALA A C 1
ATOM 2648 O O . ALA A 1 323 ? -63.523 2.117 120.815 1.00 39.31 323 ALA A O 1
ATOM 2649 N N . PHE A 1 324 ? -65.760 1.886 120.822 1.00 42.97 324 PHE A N 1
ATOM 2650 C CA . PHE A 1 324 ? -66.117 3.290 120.973 1.00 42.97 324 PHE A CA 1
ATOM 2651 C C . PHE A 1 324 ? -65.555 3.783 122.317 1.00 42.97 324 PHE A C 1
ATOM 2653 O O . PHE A 1 324 ? -66.044 3.376 123.369 1.00 42.97 324 PHE A O 1
ATOM 2660 N N . LEU A 1 325 ? -64.557 4.663 122.283 1.00 41.34 325 LEU A N 1
ATOM 2661 C CA . LEU A 1 325 ? -64.259 5.567 123.388 1.00 41.34 325 LEU A CA 1
ATOM 2662 C C . LEU A 1 325 ? -64.524 6.987 122.900 1.00 41.34 325 LEU A C 1
ATOM 2664 O O . LEU A 1 325 ? -63.724 7.605 122.203 1.00 41.34 325 LEU A O 1
ATOM 2668 N N . VAL A 1 326 ? -65.729 7.440 123.233 1.00 48.00 326 VAL A N 1
ATOM 2669 C CA . VAL A 1 326 ? -66.039 8.848 123.443 1.00 48.00 326 VAL A CA 1
ATOM 2670 C C . VAL A 1 326 ? -65.393 9.212 124.774 1.00 48.00 326 VAL A C 1
ATOM 2672 O O . VAL A 1 326 ? -65.771 8.639 125.790 1.00 48.00 326 VAL A O 1
ATOM 2675 N N . GLU A 1 327 ? -64.453 10.148 124.771 1.00 42.75 327 GLU A N 1
ATOM 2676 C CA . GLU A 1 327 ? -64.139 10.944 125.955 1.00 42.75 327 GLU A CA 1
ATOM 2677 C C . GLU A 1 327 ? -63.815 12.376 125.518 1.00 42.75 327 GLU A C 1
ATOM 2679 O O . GLU A 1 327 ? -63.054 12.618 124.578 1.00 42.75 327 GLU A O 1
ATOM 2684 N N . GLU A 1 328 ? -64.545 13.290 126.148 1.00 42.78 328 GLU A N 1
ATOM 2685 C CA . GLU A 1 328 ? -64.538 14.737 125.989 1.00 42.78 328 GLU A CA 1
ATOM 2686 C C . GLU A 1 328 ? -63.293 15.388 126.608 1.00 42.78 328 GLU A C 1
ATOM 2688 O O . GLU A 1 328 ? -62.681 14.824 127.508 1.00 42.78 328 GLU A O 1
ATOM 2693 N N . GLU A 1 329 ? -63.057 16.637 126.174 1.00 43.62 329 GLU A N 1
ATOM 2694 C CA . GLU A 1 329 ? -62.340 17.714 126.886 1.00 43.62 329 GLU A CA 1
ATOM 2695 C C . GLU A 1 329 ? -60.818 17.499 127.107 1.00 43.62 329 GLU A C 1
ATOM 2697 O O . GLU A 1 329 ? -60.333 16.426 127.414 1.00 43.62 329 GLU A O 1
ATOM 2702 N N . GLU A 1 330 ? -59.926 18.474 126.917 1.00 42.91 330 GLU A N 1
ATOM 2703 C CA . GLU A 1 330 ? -60.031 19.859 127.354 1.00 42.91 330 GLU A CA 1
ATOM 2704 C C . GLU A 1 330 ? -58.981 20.777 126.679 1.00 42.91 330 GLU A C 1
ATOM 2706 O O . GLU A 1 330 ? -58.002 20.348 126.065 1.00 42.91 330 GLU A O 1
ATOM 2711 N N . LEU A 1 331 ? -59.213 22.080 126.839 1.00 44.66 331 LEU A N 1
ATOM 2712 C CA . LEU A 1 331 ? -58.381 23.219 126.465 1.00 44.66 331 LEU A CA 1
ATOM 2713 C C . LEU A 1 331 ? -56.909 23.118 126.910 1.00 44.66 331 LEU A C 1
ATOM 2715 O O . LEU A 1 331 ? -56.633 22.648 128.006 1.00 44.66 331 LEU A O 1
ATOM 2719 N N . SER A 1 332 ? -56.003 23.792 126.177 1.00 41.69 332 SER A N 1
ATOM 2720 C CA . SER A 1 332 ? -55.197 24.925 126.702 1.00 41.69 332 SER A CA 1
ATOM 2721 C C . SER A 1 332 ? -53.864 25.145 125.960 1.00 41.69 332 SER A C 1
ATOM 2723 O O . SER A 1 332 ? -52.931 24.381 126.179 1.00 41.69 332 SER A O 1
ATOM 2725 N N . LYS A 1 333 ? -53.754 26.327 125.315 1.00 46.56 333 LYS A N 1
ATOM 2726 C CA . LYS A 1 333 ? -52.544 27.182 125.147 1.00 46.56 333 LYS A CA 1
ATOM 2727 C C . LYS A 1 333 ? -51.416 26.588 124.269 1.00 46.56 333 LYS A C 1
ATOM 2729 O O . LYS A 1 333 ? -51.226 25.390 124.218 1.00 46.56 333 LYS A O 1
ATOM 2734 N N . SER A 1 334 ? -50.621 27.334 123.508 1.00 42.44 334 SER A N 1
ATOM 2735 C CA . SER A 1 334 ? -50.169 28.727 123.581 1.00 42.44 334 SER A CA 1
ATOM 2736 C C . SER A 1 334 ? -49.372 29.032 122.305 1.00 42.44 334 SER A C 1
ATOM 2738 O O . SER A 1 334 ? -48.643 28.153 121.853 1.00 42.44 334 SER A O 1
ATOM 2740 N N . GLU A 1 335 ? -49.480 30.292 121.870 1.00 42.19 335 GLU A N 1
ATOM 2741 C CA . GLU A 1 335 ? -48.579 31.081 120.996 1.00 42.19 335 GLU A CA 1
ATOM 2742 C C . GLU A 1 335 ? -48.469 30.748 119.501 1.00 42.19 335 GLU A C 1
ATOM 2744 O O . GLU A 1 335 ? -47.943 29.682 119.118 1.00 42.19 335 GLU A O 1
#

Organism: NCBI:txid52693